Protein AF-A0A9W8BE28-F1 (afdb_monomer_lite)

Radius of gyration: 27.75 Å; chains: 1; bounding box: 58×41×90 Å

pLDDT: mean 81.97, std 16.8, range [32.34, 97.38]

Organism: NCBI:txid2663907

Sequence (298 aa):
MVCARCKEPLDSTYVHAMGRKYHPDHFTCTACPTIFGPDGTYYEHEGEAFCLYHYTYLVAKKCAGCQQPIMKLFLQMSHRGVEEHWHPECYMIYKFWNVRICPSMYAGGRGRVNKQLLKPQNAVSEQQIYQIWTVLSSFEESTATCISDMLLQVSGGHYLEGLRQAERFIMHVDVLFASIDDLEDELSHFDDSTGLQHTREPKLLCKKIVSFFSVLSHTQSNESNGLTQELLSLVTSLAHYLKVLTRVALKGALKAQTEYKCPASIKALLSKLTETSDRQKWALFRLSYQETDITSDL

Secondary structure (DSSP, 8-state):
-B-TTT-SBP-S--EEETTEEE-GGG-B-SSS--B--TT---EEETTEEE-HHHIIIIISPBPTTT--B--S--EEEEETTEEEEE-HHHHHHHHHH---SS-SSSSS--S---S-----TTPPPHHHHHHHHHHHHHHHHHHHHHHHHHHHHHHTT-HHHHHHHHHHHHHHHHHHHHHHHHHHHHHHTS--TT----SSHHHHHHHHHHHHHHHHHHGGGS--TTHHHHHHHHHHHHHHHHHHHHHHHHHHHHHHHHTS--TTHHHHHHHHHHHTT-TTTHHHHHHHTTS-------

Structure (mmCIF, N/CA/C/O backbone):
data_AF-A0A9W8BE28-F1
#
_entry.id   AF-A0A9W8BE28-F1
#
loop_
_atom_site.group_PDB
_atom_site.id
_atom_site.type_symbol
_atom_site.label_atom_id
_atom_site.label_alt_id
_atom_site.label_comp_id
_atom_site.label_asym_id
_atom_site.label_entity_id
_atom_site.label_seq_id
_atom_site.pdbx_PDB_ins_code
_atom_site.Cartn_x
_atom_site.Cartn_y
_atom_site.Cartn_z
_atom_site.occupancy
_atom_site.B_iso_or_equiv
_atom_site.auth_seq_id
_atom_site.auth_comp_id
_atom_site.auth_asym_id
_atom_site.auth_atom_id
_atom_site.pdbx_PDB_model_num
ATOM 1 N N . MET A 1 1 ? -25.329 13.596 49.779 1.00 79.12 1 MET A N 1
ATOM 2 C CA . MET A 1 1 ? -24.538 13.325 48.555 1.00 79.12 1 MET A CA 1
ATOM 3 C C . MET A 1 1 ? -25.135 12.076 47.914 1.00 79.12 1 MET A C 1
ATOM 5 O O . MET A 1 1 ? -25.333 11.130 48.660 1.00 79.12 1 MET A O 1
ATOM 9 N N . VAL A 1 2 ? -25.509 12.078 46.626 1.00 91.81 2 VAL A N 1
ATOM 10 C CA . VAL A 1 2 ? -26.264 10.963 45.999 1.00 91.81 2 VAL A CA 1
ATOM 11 C C . VAL A 1 2 ? -25.570 10.405 44.756 1.00 91.81 2 VAL A C 1
ATOM 13 O O . VAL A 1 2 ? -24.872 11.138 44.052 1.00 91.81 2 VAL A O 1
ATOM 16 N N . CYS A 1 3 ? -25.781 9.119 44.483 1.00 90.50 3 CYS A N 1
ATOM 17 C CA . CYS A 1 3 ? -25.263 8.412 43.320 1.00 90.50 3 CYS A CA 1
ATOM 18 C C . CYS A 1 3 ? -25.969 8.873 42.038 1.00 90.50 3 CYS A C 1
ATOM 20 O O . CYS A 1 3 ? -27.195 8.835 41.933 1.00 90.50 3 CYS A O 1
ATOM 22 N N . ALA A 1 4 ? -25.217 9.250 41.006 1.00 88.50 4 ALA A N 1
ATOM 23 C CA . ALA A 1 4 ? -25.790 9.718 39.749 1.00 88.50 4 ALA A CA 1
ATOM 24 C C . ALA A 1 4 ? -26.528 8.619 38.958 1.00 88.50 4 ALA A C 1
ATOM 26 O O . ALA A 1 4 ? -27.424 8.971 38.184 1.00 88.50 4 ALA A O 1
ATOM 27 N N . ARG A 1 5 ? -26.209 7.332 39.188 1.00 88.25 5 ARG A N 1
ATOM 28 C CA . ARG A 1 5 ? -26.845 6.171 38.535 1.00 88.25 5 ARG A CA 1
ATOM 29 C C . ARG A 1 5 ? -28.122 5.702 39.240 1.00 88.25 5 ARG A C 1
ATOM 31 O O . ARG A 1 5 ? -29.171 5.720 38.612 1.00 88.25 5 ARG A O 1
ATOM 38 N N . CYS A 1 6 ? -28.049 5.305 40.516 1.00 92.06 6 CYS A N 1
ATOM 39 C CA . CYS A 1 6 ? -29.207 4.765 41.252 1.00 92.06 6 CYS A CA 1
ATOM 40 C C . CYS A 1 6 ? -30.014 5.817 42.030 1.00 92.06 6 CYS A C 1
ATOM 42 O O . CYS A 1 6 ? -31.092 5.505 42.514 1.00 92.06 6 CYS A O 1
ATOM 44 N N . LYS A 1 7 ? -29.528 7.065 42.129 1.00 92.31 7 LYS A N 1
ATOM 45 C CA . LYS A 1 7 ? -30.147 8.177 42.885 1.00 92.31 7 LYS A CA 1
ATOM 46 C C . LYS A 1 7 ? -30.222 7.988 44.407 1.00 92.31 7 LYS A C 1
ATOM 48 O O . LYS A 1 7 ? -30.794 8.835 45.085 1.00 92.31 7 LYS A O 1
ATOM 53 N N . GLU A 1 8 ? -29.582 6.959 44.947 1.00 92.25 8 GLU A N 1
ATOM 54 C CA . GLU A 1 8 ? -29.512 6.694 46.389 1.00 92.25 8 GLU A CA 1
ATOM 55 C C . GLU A 1 8 ? -28.349 7.444 47.071 1.00 92.25 8 GLU A C 1
ATOM 57 O O . GLU A 1 8 ? -27.438 7.921 46.380 1.00 92.25 8 GLU A O 1
ATOM 62 N N . PRO A 1 9 ? -28.364 7.596 48.412 1.00 92.06 9 PRO A N 1
ATOM 63 C CA . PRO A 1 9 ? -27.255 8.176 49.170 1.00 92.06 9 PRO A CA 1
ATOM 64 C C . PRO A 1 9 ? -25.959 7.382 48.970 1.00 92.06 9 PRO A C 1
ATOM 66 O O . PRO A 1 9 ? -25.998 6.164 48.879 1.00 92.06 9 PRO A O 1
ATOM 69 N N . LEU A 1 10 ? -24.823 8.079 48.908 1.00 88.56 10 LEU A N 1
ATOM 70 C CA . LEU A 1 10 ? -23.503 7.443 48.848 1.00 88.56 10 LEU A CA 1
ATOM 71 C C . LEU A 1 10 ? -22.966 7.184 50.261 1.00 88.56 10 LEU A C 1
ATOM 73 O O . LEU A 1 10 ? -23.057 8.071 51.115 1.00 88.56 10 LEU A O 1
ATOM 77 N N . ASP A 1 11 ? -22.342 6.022 50.451 1.00 82.50 11 ASP A N 1
ATOM 78 C CA . ASP A 1 11 ? -21.574 5.676 51.651 1.00 82.50 11 ASP A CA 1
ATOM 79 C C . ASP A 1 11 ? -20.203 6.390 51.687 1.00 82.50 11 ASP A C 1
ATOM 81 O O . ASP A 1 11 ? -19.897 7.261 50.867 1.00 82.50 11 ASP A O 1
ATOM 85 N N . SER A 1 12 ? -19.344 6.032 52.649 1.00 77.94 12 SER A N 1
ATOM 86 C CA . SER A 1 12 ? -18.013 6.636 52.828 1.00 77.94 12 SER A CA 1
ATOM 87 C C . SER A 1 12 ? -17.058 6.422 51.645 1.00 77.94 12 SER A C 1
ATOM 89 O O . SER A 1 12 ? -16.131 7.211 51.470 1.00 77.94 12 SER A O 1
ATOM 91 N N . THR A 1 13 ? -17.286 5.394 50.819 1.00 83.12 13 THR A N 1
ATOM 92 C CA . THR A 1 13 ? -16.497 5.106 49.612 1.00 83.12 13 THR A CA 1
ATOM 93 C C . THR A 1 13 ? -17.309 5.425 48.356 1.00 83.12 13 THR A C 1
ATOM 95 O O . THR A 1 13 ? -18.403 4.907 48.143 1.00 83.12 13 THR A O 1
ATOM 98 N N . TYR A 1 14 ? -16.794 6.318 47.511 1.00 86.56 14 TYR A N 1
ATOM 99 C CA . TYR A 1 14 ? -17.463 6.736 46.279 1.00 86.56 14 TYR A CA 1
ATOM 100 C C . TYR A 1 14 ? -16.452 7.123 45.202 1.00 86.56 14 TYR A C 1
ATOM 102 O O . TYR A 1 14 ? -15.343 7.564 45.497 1.00 86.56 14 TYR A O 1
ATOM 110 N N . VAL A 1 15 ? -16.865 7.007 43.941 1.00 87.44 15 VAL A N 1
ATOM 111 C CA . VAL A 1 15 ? -16.067 7.420 42.781 1.00 87.44 15 VAL A CA 1
ATOM 112 C C . VAL A 1 15 ? -16.549 8.785 42.308 1.00 87.44 15 VAL A C 1
ATOM 114 O O . VAL A 1 15 ? -17.750 9.000 42.110 1.00 87.44 15 VAL A O 1
ATOM 117 N N . HIS A 1 16 ? -15.618 9.720 42.127 1.00 88.12 16 HIS A N 1
ATOM 118 C CA . HIS A 1 16 ? -15.892 11.007 41.498 1.00 88.12 16 HIS A CA 1
ATOM 119 C C . HIS A 1 16 ? -15.393 10.984 40.055 1.00 88.12 16 HIS A C 1
ATOM 121 O O . HIS A 1 16 ? -14.198 10.846 39.813 1.00 88.12 16 HIS A O 1
ATOM 127 N N . ALA A 1 17 ? -16.309 11.113 39.100 1.00 85.88 17 ALA A N 1
ATOM 128 C CA . ALA A 1 17 ? -15.995 11.075 37.678 1.00 85.88 17 ALA A CA 1
ATOM 129 C C . ALA A 1 17 ? -16.972 11.964 36.905 1.00 85.88 17 ALA A C 1
ATOM 131 O O . ALA A 1 17 ? -18.162 12.003 37.231 1.00 85.88 17 ALA A O 1
ATOM 132 N N . MET A 1 18 ? -16.478 12.672 35.884 1.00 85.50 18 MET A N 1
ATOM 133 C CA . MET A 1 18 ? -17.306 13.457 34.952 1.00 85.50 18 MET A CA 1
ATOM 134 C C . MET A 1 18 ? -18.226 14.472 35.661 1.00 85.50 18 MET A C 1
ATOM 136 O O . MET A 1 18 ? -19.416 14.597 35.364 1.00 85.50 18 MET A O 1
ATOM 140 N N . GLY A 1 19 ? -17.706 15.118 36.711 1.00 85.19 19 GLY A N 1
ATOM 141 C CA . GLY A 1 19 ? -18.451 16.067 37.550 1.00 85.19 19 GLY A CA 1
ATOM 142 C C . GLY A 1 19 ? -19.576 15.449 38.396 1.00 85.19 19 GLY A C 1
ATOM 143 O O . GLY A 1 19 ? -20.339 16.172 39.035 1.00 85.19 19 GLY A O 1
ATOM 144 N N . ARG A 1 20 ? -19.699 14.118 38.429 1.00 89.00 20 ARG A N 1
ATOM 145 C CA . ARG A 1 20 ? -20.746 13.366 39.134 1.00 89.00 20 ARG A CA 1
ATOM 146 C C . ARG A 1 20 ? -20.131 12.399 40.147 1.00 89.00 20 ARG A C 1
ATOM 148 O O . ARG A 1 20 ? -18.915 12.229 40.224 1.00 89.00 20 ARG A O 1
ATOM 155 N N . LYS A 1 21 ? -20.973 11.808 40.994 1.00 89.44 21 LYS A N 1
ATOM 156 C CA . LYS A 1 21 ? -20.551 10.868 42.040 1.00 89.44 21 LYS A CA 1
ATOM 157 C C . LYS A 1 21 ? -21.305 9.558 41.900 1.00 89.44 21 LYS A C 1
ATOM 159 O O . LYS A 1 21 ? -22.510 9.573 41.653 1.00 89.44 21 LYS A O 1
ATOM 164 N N . TYR A 1 22 ? -20.604 8.445 42.046 1.00 90.25 22 TYR A N 1
ATOM 165 C CA . TYR A 1 22 ? -21.130 7.105 41.807 1.00 90.25 22 TYR A CA 1
ATOM 166 C C . TYR A 1 22 ? -20.723 6.162 42.939 1.00 90.25 22 TYR A C 1
ATOM 168 O O . TYR A 1 22 ? -19.694 6.375 43.583 1.00 90.25 22 TYR A O 1
ATOM 176 N N . HIS A 1 23 ? -21.512 5.105 43.154 1.00 90.19 23 HIS A N 1
ATOM 177 C CA . HIS A 1 23 ? -21.004 3.952 43.895 1.00 90.19 23 HIS A CA 1
ATOM 178 C C . HIS A 1 23 ? -19.874 3.315 43.076 1.00 90.19 23 HIS A C 1
ATOM 180 O O . HIS A 1 23 ? -19.953 3.373 41.840 1.00 90.19 23 HIS A O 1
ATOM 186 N N . PRO A 1 24 ? -18.872 2.694 43.719 1.00 87.81 24 PRO A N 1
ATOM 187 C CA . PRO A 1 24 ? -17.804 1.980 43.020 1.00 87.81 24 PRO A CA 1
ATOM 188 C C . PRO A 1 24 ? -18.336 1.019 41.946 1.00 87.81 24 PRO A C 1
ATOM 190 O O . PRO A 1 24 ? -17.904 1.088 40.801 1.00 87.81 24 PRO A O 1
ATOM 193 N N . ASP A 1 25 ? -19.383 0.249 42.256 1.00 88.38 25 ASP A N 1
ATOM 194 C CA . ASP A 1 25 ? -19.980 -0.730 41.330 1.00 88.38 25 ASP A CA 1
ATOM 195 C C . ASP A 1 25 ? -20.872 -0.104 40.246 1.00 88.38 25 ASP A C 1
ATOM 197 O O . ASP A 1 25 ? -21.263 -0.744 39.269 1.00 88.38 25 ASP A O 1
ATOM 201 N N . HIS A 1 26 ? -21.233 1.168 40.411 1.00 88.81 26 HIS A N 1
ATOM 202 C CA . HIS A 1 26 ? -22.145 1.869 39.513 1.00 88.81 26 HIS A CA 1
ATOM 203 C C . HIS A 1 26 ? -21.425 2.664 38.430 1.00 88.81 26 HIS A C 1
ATOM 205 O O . HIS A 1 26 ? -22.075 3.042 37.449 1.00 88.81 26 HIS A O 1
ATOM 211 N N . PHE A 1 27 ? -20.121 2.896 38.564 1.00 90.81 27 PHE A N 1
ATOM 212 C CA . PHE A 1 27 ? -19.327 3.548 37.534 1.00 90.81 27 PHE A CA 1
ATOM 213 C C . PHE A 1 27 ? -18.804 2.509 36.531 1.00 90.81 27 PHE A C 1
ATOM 215 O O . PHE A 1 27 ? -17.720 1.952 36.675 1.00 90.81 27 PHE A O 1
ATOM 222 N N . THR A 1 28 ? -19.622 2.214 35.517 1.00 91.38 28 THR A N 1
ATOM 223 C CA . THR A 1 28 ? -19.333 1.209 34.482 1.00 91.38 28 THR A CA 1
ATOM 224 C C . THR A 1 28 ? -19.298 1.828 33.094 1.00 91.38 28 THR A C 1
ATOM 226 O O . THR A 1 28 ? -19.853 2.902 32.868 1.00 91.38 28 THR A O 1
ATOM 229 N N . CYS A 1 29 ? -18.728 1.109 32.130 1.00 90.31 29 CYS A N 1
ATOM 230 C CA . CYS A 1 29 ? -18.848 1.474 30.723 1.00 90.31 29 CYS A CA 1
ATOM 231 C C . CYS A 1 29 ? -20.323 1.521 30.277 1.00 90.31 29 CYS A C 1
ATOM 233 O O . CYS A 1 29 ? -21.120 0.652 30.627 1.00 90.31 29 CYS A O 1
ATOM 235 N N . THR A 1 30 ? -20.692 2.486 29.433 1.00 90.31 30 THR A N 1
ATOM 236 C CA . THR A 1 30 ? -22.056 2.579 28.872 1.00 90.31 30 THR A CA 1
ATOM 237 C C . THR A 1 30 ? -22.406 1.433 27.907 1.00 90.31 30 THR A C 1
ATOM 239 O O . THR A 1 30 ? -23.576 1.133 27.630 1.00 90.31 30 THR A O 1
ATOM 242 N N . ALA A 1 31 ? -21.390 0.774 27.351 1.00 85.44 31 ALA A N 1
ATOM 243 C CA . ALA A 1 31 ? -21.550 -0.286 26.362 1.00 85.44 31 ALA A CA 1
ATOM 244 C C . ALA A 1 31 ? -21.317 -1.702 26.918 1.00 85.44 31 ALA A C 1
ATOM 246 O O . ALA A 1 31 ? -21.747 -2.660 26.281 1.00 85.44 31 ALA A O 1
ATOM 247 N N . CYS A 1 32 ? -20.704 -1.860 28.097 1.00 86.94 32 CYS A N 1
ATOM 248 C CA . CYS A 1 32 ? -20.459 -3.169 28.711 1.00 86.94 32 CYS A CA 1
ATOM 249 C C . CYS A 1 32 ? -20.467 -3.113 30.244 1.00 86.94 32 CYS A C 1
ATOM 251 O O . CYS A 1 32 ? -20.254 -2.048 30.814 1.00 86.94 32 CYS A O 1
ATOM 253 N N . PRO A 1 33 ? -20.645 -4.252 30.938 1.00 86.25 33 PRO A N 1
ATOM 254 C CA . PRO A 1 33 ? -20.723 -4.282 32.400 1.00 86.25 33 PRO A CA 1
ATOM 255 C C . PRO A 1 33 ? -19.373 -4.062 33.110 1.00 86.25 33 PRO A C 1
ATOM 257 O O . PRO A 1 33 ? -19.272 -4.291 34.308 1.00 86.25 33 PRO A O 1
ATOM 260 N N . THR A 1 34 ? -18.320 -3.643 32.400 1.00 87.38 34 THR A N 1
ATOM 261 C CA . THR A 1 34 ? -17.000 -3.385 32.991 1.00 87.38 34 THR A CA 1
ATOM 262 C C . THR A 1 34 ? -17.086 -2.223 33.973 1.00 87.38 34 THR A C 1
ATOM 264 O O . THR A 1 34 ? -17.413 -1.107 33.568 1.00 87.38 34 THR A O 1
ATOM 267 N N . ILE A 1 35 ? -16.773 -2.495 35.238 1.00 88.25 35 ILE A N 1
ATOM 268 C CA . ILE A 1 35 ? -16.676 -1.509 36.316 1.00 88.25 35 ILE A CA 1
ATOM 269 C C . ILE A 1 35 ? -15.299 -0.845 36.249 1.00 88.25 35 ILE A C 1
ATOM 271 O O . ILE A 1 35 ? -14.279 -1.528 36.136 1.00 88.25 35 ILE A O 1
ATOM 275 N N . PHE A 1 36 ? -15.266 0.483 36.311 1.00 87.44 36 PHE A N 1
ATOM 276 C CA . PHE A 1 36 ? -14.031 1.234 36.482 1.00 87.44 36 PHE A CA 1
ATOM 277 C C . PHE A 1 36 ? -13.773 1.336 37.984 1.00 87.44 36 PHE A C 1
ATOM 279 O O . PHE A 1 36 ? -14.497 2.026 38.699 1.00 87.44 36 PHE A O 1
ATOM 286 N N . GLY A 1 37 ? -12.779 0.594 38.476 1.00 75.44 37 GLY A N 1
ATOM 287 C CA . GLY A 1 37 ? -12.357 0.701 39.873 1.00 75.44 37 GLY A CA 1
ATOM 288 C C . GLY A 1 37 ? -11.909 2.129 40.236 1.00 75.44 37 GLY A C 1
ATOM 289 O O . GLY A 1 37 ? -11.779 2.974 39.349 1.00 75.44 37 GLY A O 1
ATOM 290 N N . PRO A 1 38 ? -11.627 2.411 41.519 1.00 68.88 38 PRO A N 1
ATOM 291 C CA . PRO A 1 38 ? -11.200 3.740 41.972 1.00 68.88 38 PRO A CA 1
ATOM 292 C C . PRO A 1 38 ? -9.948 4.272 41.245 1.00 68.88 38 PRO A C 1
ATOM 294 O O . PRO A 1 38 ? -9.876 5.470 40.988 1.00 68.88 38 PRO A O 1
ATOM 297 N N . ASP A 1 39 ? -9.037 3.383 40.830 1.00 70.56 39 ASP A N 1
ATOM 298 C CA . ASP A 1 39 ? -7.838 3.698 40.028 1.00 70.56 39 ASP A CA 1
ATOM 299 C C . ASP A 1 39 ? -7.986 3.317 38.537 1.00 70.56 39 ASP A C 1
ATOM 301 O O . ASP A 1 39 ? -7.018 3.270 37.775 1.00 70.56 39 ASP A O 1
ATOM 305 N N . GLY A 1 40 ? -9.201 2.968 38.106 1.00 71.38 40 GLY A N 1
ATOM 306 C CA . GLY A 1 40 ? -9.485 2.510 36.751 1.00 71.38 40 GLY A CA 1
ATOM 307 C C . GLY A 1 40 ? -9.429 3.646 35.730 1.00 71.38 40 GLY A C 1
ATOM 308 O O . GLY A 1 40 ? -9.995 4.719 35.934 1.00 71.38 40 GLY A O 1
AT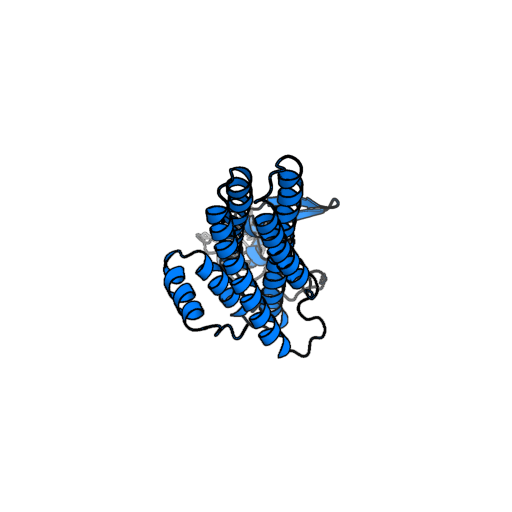OM 309 N N . THR A 1 41 ? -8.799 3.398 34.582 1.00 84.31 41 THR A N 1
ATOM 310 C CA . THR A 1 41 ? -8.827 4.337 33.454 1.00 84.31 41 THR A CA 1
ATOM 311 C C . THR A 1 41 ? -10.153 4.234 32.697 1.00 84.31 41 THR A C 1
ATOM 313 O O . THR A 1 41 ? -10.640 3.142 32.393 1.00 84.31 41 THR A O 1
ATOM 316 N N . TYR A 1 42 ? -10.742 5.385 32.377 1.00 89.75 42 TYR A N 1
ATOM 317 C CA . TYR A 1 42 ? -11.946 5.503 31.557 1.00 89.75 42 TYR A CA 1
ATOM 318 C C . TYR A 1 42 ? -11.769 6.611 30.519 1.00 89.75 42 TYR A C 1
ATOM 320 O O . TYR A 1 42 ? -10.923 7.491 30.669 1.00 89.75 42 TYR A O 1
ATOM 328 N N . TYR A 1 43 ? -12.581 6.559 29.466 1.00 88.44 43 TYR A N 1
ATOM 329 C CA . TYR A 1 43 ? -12.599 7.560 28.406 1.00 88.44 43 TYR A CA 1
ATOM 330 C C . TYR A 1 43 ? -13.971 8.226 28.363 1.00 88.44 43 TYR A C 1
ATOM 332 O O . TYR A 1 43 ? -14.990 7.541 28.265 1.00 88.44 43 TYR A O 1
ATOM 340 N N . GLU A 1 44 ? -13.996 9.553 28.452 1.00 89.50 44 GLU A N 1
ATOM 341 C CA . GLU A 1 44 ? -15.220 10.355 28.432 1.00 89.50 44 GLU A CA 1
ATOM 342 C C . GLU A 1 44 ? -15.562 10.815 27.008 1.00 89.50 44 GLU A C 1
ATOM 344 O O . GLU A 1 44 ? -14.699 11.299 26.275 1.00 89.50 44 GLU A O 1
ATOM 349 N N . HIS A 1 45 ? -16.833 10.693 26.621 1.00 88.00 45 HIS A N 1
ATOM 350 C CA . HIS A 1 45 ? -17.368 11.266 25.386 1.00 88.00 45 HIS A CA 1
ATOM 351 C C . HIS A 1 45 ? -18.831 11.661 25.564 1.00 88.00 45 HIS A C 1
ATOM 353 O O . HIS A 1 45 ? -19.623 10.847 26.026 1.00 88.00 45 HIS A O 1
ATOM 359 N N . GLU A 1 46 ? -19.182 12.904 25.217 1.00 87.94 46 GLU A N 1
ATOM 360 C CA . GLU A 1 46 ? -20.554 13.442 25.321 1.00 87.94 46 GLU A CA 1
ATOM 361 C C . GLU A 1 46 ? -21.218 13.228 26.700 1.00 87.94 46 GLU A C 1
ATOM 363 O O . GLU A 1 46 ? -22.434 13.092 26.818 1.00 87.94 46 GLU A O 1
ATOM 368 N N . GLY A 1 47 ? -20.426 13.212 27.777 1.00 86.38 47 GLY A N 1
ATOM 369 C CA . GLY A 1 47 ? -20.937 12.973 29.128 1.00 86.38 47 GLY A CA 1
ATOM 370 C C . GLY A 1 47 ? -21.259 11.505 29.438 1.00 86.38 47 GLY A C 1
ATOM 371 O O . GLY A 1 47 ? -21.909 11.233 30.452 1.00 86.38 47 GLY A O 1
ATOM 372 N N . GLU A 1 48 ? -20.752 10.560 28.639 1.00 88.38 48 GLU A N 1
ATOM 373 C CA . GLU A 1 48 ? -20.748 9.117 28.911 1.00 88.38 48 GLU A CA 1
ATOM 374 C C . GLU A 1 48 ? -19.331 8.539 29.112 1.00 88.38 48 GLU A C 1
ATOM 376 O O . GLU A 1 48 ? -18.350 9.051 28.570 1.00 88.38 48 GLU A O 1
ATOM 381 N N . ALA A 1 49 ? -19.225 7.461 29.903 1.00 90.31 49 ALA A N 1
ATOM 382 C CA . ALA A 1 49 ? -17.964 6.781 30.205 1.00 90.31 49 ALA A CA 1
ATOM 383 C C . ALA A 1 49 ? -17.818 5.477 29.411 1.00 90.31 49 ALA A C 1
ATOM 385 O O . ALA A 1 49 ? -18.674 4.587 29.454 1.00 90.31 49 ALA A O 1
ATOM 386 N N . PHE A 1 50 ? -16.681 5.313 28.743 1.00 89.94 50 PHE A N 1
ATOM 387 C CA . PHE A 1 50 ? -16.364 4.132 27.949 1.00 89.94 50 PHE A CA 1
ATOM 388 C C . PHE A 1 50 ? -15.064 3.474 28.405 1.00 89.94 50 PHE A C 1
ATOM 390 O O . PHE A 1 50 ? -14.103 4.139 28.790 1.00 89.94 50 PHE A O 1
ATOM 397 N N . CYS A 1 51 ? -15.017 2.140 28.338 1.00 89.44 51 CYS A N 1
ATOM 398 C CA . CYS A 1 51 ? -13.752 1.425 28.459 1.00 89.44 51 CYS A CA 1
ATOM 399 C C . CYS A 1 51 ? -12.926 1.639 27.185 1.00 89.44 51 CYS A C 1
ATOM 401 O O . CYS A 1 51 ? -13.491 1.964 26.137 1.00 89.44 51 CYS A O 1
ATOM 403 N N . LEU A 1 52 ? -11.611 1.401 27.251 1.00 86.00 52 LEU A N 1
ATOM 404 C CA . LEU A 1 52 ? -10.707 1.574 26.106 1.00 86.00 52 LEU A CA 1
ATOM 405 C C . LEU A 1 52 ? -11.265 0.932 24.829 1.00 86.00 52 LEU A C 1
ATOM 407 O O . LEU A 1 52 ? -11.303 1.566 23.779 1.00 86.00 52 LEU A O 1
ATOM 411 N N . TYR A 1 53 ? -11.752 -0.305 24.931 1.00 84.38 53 TYR A N 1
ATOM 412 C CA . TYR A 1 53 ? -12.314 -1.038 23.801 1.00 84.38 53 TYR A CA 1
ATOM 413 C C . TYR A 1 53 ? -13.524 -0.322 23.180 1.00 84.38 53 TYR A C 1
ATOM 415 O O . TYR A 1 53 ? -13.515 -0.015 21.990 1.00 84.38 53 TYR A O 1
ATOM 423 N N . HIS A 1 54 ? -14.553 -0.001 23.967 1.00 85.31 54 HIS A N 1
ATOM 424 C CA . HIS A 1 54 ? -15.762 0.627 23.429 1.00 85.31 54 HIS A CA 1
ATOM 425 C C . HIS A 1 54 ? -15.533 2.061 22.967 1.00 85.31 54 HIS A C 1
ATOM 427 O O . HIS A 1 54 ? -16.091 2.449 21.945 1.00 85.31 54 HIS A O 1
ATOM 433 N N . TYR A 1 55 ? -14.671 2.815 23.648 1.00 87.25 55 TYR A N 1
ATOM 434 C CA . TYR A 1 55 ? -14.269 4.134 23.176 1.00 87.25 55 TYR A CA 1
ATOM 435 C C . TYR A 1 55 ? -13.602 4.034 21.799 1.00 87.25 55 TYR A C 1
ATOM 437 O O . TYR A 1 55 ? -13.993 4.722 20.861 1.00 87.25 55 TYR A O 1
ATOM 445 N N . THR A 1 56 ? -12.663 3.098 21.644 1.00 83.31 56 THR A N 1
ATOM 446 C CA . THR A 1 56 ? -11.943 2.873 20.383 1.00 83.31 56 THR A CA 1
ATOM 447 C C . THR A 1 56 ? -12.903 2.559 19.233 1.00 83.31 56 THR A C 1
ATOM 449 O O . THR A 1 56 ? -12.824 3.177 18.182 1.00 83.31 56 THR A O 1
ATOM 452 N N . TYR A 1 57 ? -13.847 1.632 19.396 1.00 81.19 57 TYR A N 1
ATOM 453 C CA . TYR A 1 57 ? -14.648 1.168 18.253 1.00 81.19 57 TYR A CA 1
ATOM 454 C C . TYR A 1 57 ? -15.983 1.899 18.035 1.00 81.19 57 TYR A C 1
ATOM 456 O O . TYR A 1 57 ? -16.493 1.878 16.909 1.00 81.19 57 TYR A O 1
ATOM 464 N N . LEU A 1 58 ? -16.562 2.515 19.074 1.00 79.81 58 LEU A N 1
ATOM 465 C CA . LEU A 1 58 ? -17.853 3.216 18.982 1.00 79.81 58 LEU A CA 1
ATOM 466 C C . LEU A 1 58 ? -17.706 4.728 18.838 1.00 79.81 58 LEU A C 1
ATOM 468 O O . LEU A 1 58 ? -18.542 5.344 18.183 1.00 79.81 58 LEU A O 1
ATOM 472 N N . VAL A 1 59 ? -16.672 5.308 19.448 1.00 82.62 59 VAL A N 1
ATOM 473 C CA . VAL A 1 59 ? -16.539 6.761 19.593 1.00 82.62 59 VAL A CA 1
ATOM 474 C C . VAL A 1 59 ? -15.407 7.318 18.738 1.00 82.62 59 VAL A C 1
ATOM 476 O O . VAL A 1 59 ? -15.570 8.354 18.094 1.00 82.62 59 VAL A O 1
ATOM 479 N N . ALA A 1 60 ? -14.247 6.658 18.728 1.00 83.94 60 ALA A N 1
ATOM 480 C CA . ALA A 1 60 ? -13.073 7.208 18.069 1.00 83.94 60 ALA A CA 1
ATOM 481 C C . ALA A 1 60 ? -13.298 7.393 16.560 1.00 83.94 60 ALA A C 1
ATOM 483 O O . ALA A 1 60 ? -13.967 6.604 15.882 1.00 83.94 60 ALA A O 1
ATOM 484 N N . LYS A 1 61 ? -12.694 8.459 16.026 1.00 87.19 61 LYS A N 1
ATOM 485 C CA . LYS A 1 61 ? -12.735 8.773 14.597 1.00 87.19 61 LYS A CA 1
ATOM 486 C C . LYS A 1 61 ? -12.155 7.605 13.800 1.00 87.19 61 LYS A C 1
ATOM 488 O O . LYS A 1 61 ? -11.137 7.032 14.182 1.00 87.19 61 LYS A O 1
ATOM 493 N N . LYS A 1 62 ? -12.785 7.265 12.675 1.00 87.38 62 LYS A N 1
ATOM 494 C CA . LYS A 1 62 ? -12.345 6.167 11.804 1.00 87.38 62 LYS A CA 1
ATOM 495 C C . LYS A 1 62 ? -11.535 6.697 10.633 1.00 87.38 62 LYS A C 1
ATOM 497 O O . LYS A 1 62 ? -11.868 7.729 10.054 1.00 87.38 62 LYS A O 1
ATOM 502 N N . CYS A 1 63 ? -10.488 5.965 10.271 1.00 90.00 63 CYS A N 1
ATOM 503 C CA . CYS A 1 63 ? -9.679 6.288 9.109 1.00 90.00 63 CYS A CA 1
ATOM 504 C C . CYS A 1 63 ? -10.457 6.043 7.810 1.00 90.00 63 CYS A C 1
ATOM 506 O O . CYS A 1 63 ? -10.935 4.938 7.573 1.00 90.00 63 CYS A O 1
ATOM 508 N N . ALA A 1 64 ? -10.507 7.030 6.916 1.00 89.69 64 ALA A N 1
ATOM 509 C CA . ALA A 1 64 ? -11.170 6.896 5.618 1.00 89.69 64 ALA A CA 1
ATOM 510 C C . ALA A 1 64 ? -10.511 5.848 4.690 1.00 89.69 64 ALA A C 1
ATOM 512 O O . ALA A 1 64 ? -11.174 5.302 3.807 1.00 89.69 64 ALA A O 1
ATOM 513 N N . GLY A 1 65 ? -9.233 5.516 4.911 1.00 89.31 65 GLY A N 1
ATOM 514 C CA . GLY A 1 65 ? -8.488 4.517 4.138 1.00 89.31 65 GLY A CA 1
ATOM 515 C C . GLY A 1 65 ? -8.714 3.065 4.569 1.00 89.31 65 GLY A C 1
ATOM 516 O O . GLY A 1 65 ? -8.963 2.214 3.717 1.00 89.31 65 GLY A O 1
ATOM 517 N N . CYS A 1 66 ? -8.619 2.768 5.870 1.00 89.12 66 CYS A N 1
ATOM 518 C CA . CYS A 1 66 ? -8.705 1.396 6.402 1.00 89.12 66 CYS A CA 1
ATOM 519 C C . CYS A 1 66 ? -9.944 1.124 7.271 1.00 89.12 66 CYS A C 1
ATOM 521 O O . CYS A 1 66 ? -10.157 -0.012 7.689 1.00 89.12 66 CYS A O 1
ATOM 523 N N . GLN A 1 67 ? -10.760 2.144 7.558 1.00 86.50 67 GLN A N 1
ATOM 524 C CA . GLN A 1 67 ? -11.949 2.083 8.423 1.00 86.50 67 GLN A CA 1
ATOM 525 C C . GLN A 1 67 ? -11.677 1.675 9.883 1.00 86.50 67 GLN A C 1
ATOM 527 O O . GLN A 1 67 ? -12.618 1.512 10.662 1.00 86.50 67 GLN A O 1
ATOM 532 N N . GLN A 1 68 ? -10.406 1.5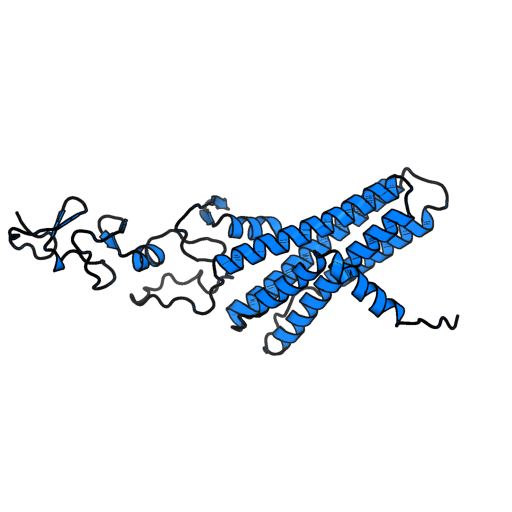59 10.281 1.00 85.69 68 GLN A N 1
ATOM 533 C CA . GLN A 1 68 ? -10.023 1.315 11.669 1.00 85.69 68 GLN A CA 1
ATOM 534 C C . GLN A 1 68 ? -10.054 2.614 12.492 1.00 85.69 68 GLN A C 1
ATOM 536 O O . GLN A 1 68 ? -9.804 3.694 11.939 1.00 85.69 68 GLN A O 1
ATOM 541 N N . PRO A 1 69 ? -10.356 2.522 13.797 1.00 85.44 69 PRO A N 1
ATOM 542 C CA . PRO A 1 69 ? -10.249 3.638 14.730 1.00 85.44 69 PRO A CA 1
ATOM 543 C C . PRO A 1 69 ? -8.859 4.270 14.762 1.00 85.44 69 PRO A C 1
ATOM 545 O O . PRO A 1 69 ? -7.862 3.550 14.755 1.00 85.44 69 PRO A O 1
ATOM 548 N N . ILE A 1 70 ? -8.798 5.598 14.868 1.00 85.88 70 ILE A N 1
ATOM 549 C CA . ILE A 1 70 ? -7.548 6.342 15.026 1.00 85.88 70 ILE A CA 1
ATOM 550 C C . ILE A 1 70 ? -7.382 6.749 16.490 1.00 85.88 70 ILE A C 1
ATOM 552 O O . ILE A 1 70 ? -8.158 7.550 17.009 1.00 85.88 70 ILE A O 1
ATOM 556 N N . MET A 1 71 ? -6.357 6.204 17.149 1.00 79.56 71 MET A N 1
ATOM 557 C CA . MET A 1 71 ? -6.103 6.422 18.584 1.00 79.56 71 MET A CA 1
ATOM 558 C C . MET A 1 71 ? -4.914 7.345 18.874 1.00 79.56 71 MET A C 1
ATOM 560 O O . MET A 1 71 ? -4.718 7.755 20.015 1.00 79.56 71 MET A O 1
ATOM 564 N N . LYS A 1 72 ? -4.095 7.635 17.860 1.00 76.00 72 LYS A N 1
ATOM 565 C CA . LYS A 1 72 ? -2.864 8.427 17.975 1.00 76.00 72 LYS A CA 1
ATOM 566 C C . LYS A 1 72 ? -2.953 9.657 17.062 1.00 76.00 72 LYS A C 1
ATOM 568 O O . LYS A 1 72 ? -3.946 10.379 17.071 1.00 76.00 72 LYS A O 1
ATOM 573 N N . LEU A 1 73 ? -1.912 9.880 16.265 1.00 77.94 73 LEU A N 1
ATOM 574 C CA . LEU A 1 73 ? -1.833 10.925 15.261 1.00 77.94 73 LEU A CA 1
ATOM 575 C C . LEU A 1 73 ? -2.775 10.624 14.087 1.00 77.94 73 LEU A C 1
ATOM 577 O O . LEU A 1 73 ? -2.845 9.490 13.611 1.00 77.94 73 LEU A O 1
ATOM 581 N N . PHE A 1 74 ? -3.454 11.657 13.595 1.00 86.88 74 PHE A N 1
ATOM 582 C CA . PHE A 1 74 ? -4.246 11.598 12.372 1.00 86.88 74 PHE A CA 1
ATOM 583 C C . PHE A 1 74 ? -3.946 12.792 11.471 1.00 86.88 74 PHE A C 1
ATOM 585 O O . PHE A 1 74 ? -3.544 13.858 11.932 1.00 86.88 74 PHE A O 1
ATOM 592 N N . LEU A 1 75 ? -4.193 12.608 10.180 1.00 87.38 75 LEU A N 1
ATOM 593 C CA . LEU A 1 75 ? -4.263 13.675 9.194 1.00 87.38 75 LEU A CA 1
ATOM 594 C C . LEU A 1 75 ? -5.731 14.010 8.937 1.00 87.38 75 LEU A C 1
ATOM 596 O O . LEU A 1 75 ? -6.548 13.107 8.750 1.00 87.38 75 LEU A O 1
ATOM 600 N N . GLN A 1 76 ? -6.060 15.298 8.927 1.00 89.81 76 GLN A N 1
ATOM 601 C CA . GLN A 1 76 ? -7.378 15.798 8.546 1.00 89.81 76 GLN A CA 1
ATOM 602 C C . GLN A 1 76 ? -7.289 16.370 7.136 1.00 89.81 76 GLN A C 1
ATOM 604 O O . GLN A 1 76 ? -6.477 17.252 6.864 1.00 89.81 76 GLN A O 1
ATOM 609 N N . MET A 1 77 ? -8.114 15.844 6.238 1.00 85.88 77 MET A N 1
ATOM 610 C CA . MET A 1 77 ? -8.151 16.235 4.835 1.00 85.88 77 MET A CA 1
ATOM 611 C C . MET A 1 77 ? -9.584 16.601 4.465 1.00 85.88 77 MET A C 1
ATOM 613 O O . MET A 1 77 ? -10.509 15.850 4.760 1.00 85.88 77 MET A O 1
ATOM 617 N N . SER A 1 78 ? -9.775 17.732 3.790 1.00 85.62 78 SER A N 1
ATOM 618 C CA . SER A 1 78 ? -11.071 18.078 3.205 1.00 85.62 78 SER A CA 1
ATOM 619 C C . SER A 1 78 ? -11.085 17.645 1.745 1.00 85.62 78 SER A C 1
ATOM 621 O O . SER A 1 78 ? -10.325 18.166 0.927 1.00 85.62 78 SER A O 1
ATOM 623 N N . HIS A 1 79 ? -11.924 16.668 1.410 1.00 76.75 79 HIS A N 1
ATOM 624 C CA . HIS A 1 79 ? -12.107 16.212 0.036 1.00 76.75 79 HIS A CA 1
ATOM 625 C C . HIS A 1 79 ? -13.579 16.348 -0.351 1.00 76.75 79 HIS A C 1
ATOM 627 O O . HIS A 1 79 ? -14.462 15.778 0.286 1.00 76.75 79 HIS A O 1
ATOM 633 N N . ARG A 1 80 ? -13.847 17.122 -1.414 1.00 76.50 80 ARG A N 1
ATOM 634 C CA . ARG A 1 80 ? -15.210 17.427 -1.900 1.00 76.50 80 ARG A CA 1
ATOM 635 C C . ARG A 1 80 ? -16.132 18.000 -0.809 1.00 76.50 80 ARG A C 1
ATOM 637 O O . ARG A 1 80 ? -17.320 17.704 -0.786 1.00 76.50 80 ARG A O 1
ATOM 644 N N . GLY A 1 81 ? -15.572 18.806 0.095 1.00 80.88 81 GLY A N 1
ATOM 645 C CA . GLY A 1 81 ? -16.310 19.443 1.190 1.00 80.88 81 GLY A CA 1
ATOM 646 C C . GLY A 1 81 ? -16.618 18.530 2.380 1.00 80.88 81 GLY A C 1
ATOM 647 O O . GLY A 1 81 ? -17.273 18.979 3.315 1.00 80.88 81 GLY A O 1
ATOM 648 N N . VAL A 1 82 ? -16.149 17.278 2.373 1.00 85.50 82 VAL A N 1
ATOM 649 C CA . VAL A 1 82 ? -16.266 16.355 3.509 1.00 85.50 82 VAL A CA 1
ATOM 650 C C . VAL A 1 82 ? -14.925 16.269 4.228 1.00 85.50 82 VAL A C 1
ATOM 652 O O . VAL A 1 82 ? -13.889 16.044 3.597 1.00 85.50 82 VAL A O 1
ATOM 655 N N . GLU A 1 83 ? -14.948 16.439 5.550 1.00 87.62 83 GLU A N 1
ATOM 656 C CA . GLU A 1 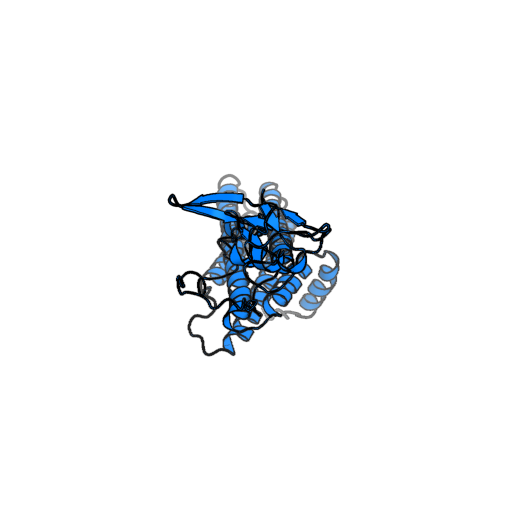83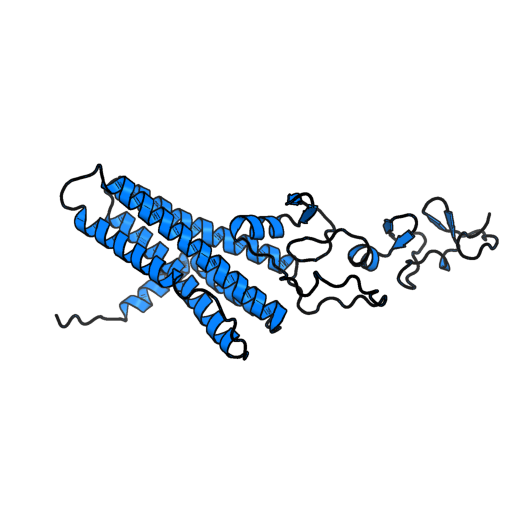 ? -13.775 16.232 6.396 1.00 87.62 83 GLU A CA 1
ATOM 657 C C . GLU A 1 83 ? -13.528 14.738 6.620 1.00 87.62 83 GLU A C 1
ATOM 659 O O . GLU A 1 83 ? -14.294 14.041 7.289 1.00 87.62 83 GLU A O 1
ATOM 664 N N . GLU A 1 84 ? -12.424 14.244 6.073 1.00 91.00 84 GLU A N 1
ATOM 665 C CA . GLU A 1 84 ? -11.949 12.882 6.260 1.00 91.00 84 GLU A CA 1
ATOM 666 C C . GLU A 1 84 ? -10.743 12.864 7.202 1.00 91.00 84 GLU A C 1
ATOM 668 O O . GLU A 1 84 ? -9.859 13.722 7.151 1.00 91.00 84 GLU A O 1
ATOM 673 N N . HIS A 1 85 ? -10.684 11.834 8.042 1.00 91.12 85 HIS A N 1
ATOM 674 C CA . HIS A 1 85 ? -9.576 11.603 8.961 1.00 91.12 85 HIS A CA 1
ATOM 675 C C . HIS A 1 85 ? -8.797 10.377 8.501 1.00 91.12 85 HIS A C 1
ATOM 677 O O . HIS A 1 85 ? -9.386 9.383 8.069 1.00 91.12 85 HIS A O 1
ATOM 683 N N . TRP A 1 86 ? -7.474 10.431 8.583 1.00 91.81 86 TRP A N 1
ATOM 684 C CA . TRP A 1 86 ? -6.605 9.391 8.052 1.00 91.81 86 TRP A CA 1
ATOM 685 C C . TRP A 1 86 ? -5.469 9.053 9.009 1.00 91.81 86 TRP A C 1
ATOM 687 O O . TRP A 1 86 ? -4.899 9.943 9.634 1.00 91.81 86 TRP A O 1
ATOM 697 N N . HIS A 1 87 ? -5.079 7.779 9.065 1.00 89.44 87 HIS A N 1
ATOM 698 C CA . HIS A 1 87 ? -3.735 7.436 9.527 1.00 89.44 87 HIS A CA 1
ATOM 699 C C . HIS A 1 87 ? -2.704 7.990 8.529 1.00 89.44 87 HIS A C 1
ATOM 701 O O . HIS A 1 87 ? -2.977 7.938 7.321 1.00 89.44 87 HIS A O 1
ATOM 707 N N . PRO A 1 88 ? -1.536 8.476 8.987 1.00 90.44 88 PRO A N 1
ATOM 708 C CA . PRO A 1 88 ? -0.481 8.961 8.101 1.00 90.44 88 PRO A CA 1
ATOM 709 C C . PRO A 1 88 ? -0.121 7.959 6.996 1.00 90.44 88 PRO A C 1
ATOM 711 O O . PRO A 1 88 ? -0.160 8.306 5.818 1.00 90.44 88 PRO A O 1
ATOM 714 N N . GLU A 1 89 ? 0.106 6.696 7.351 1.00 91.19 89 GLU A N 1
ATOM 715 C CA . GLU A 1 89 ? 0.486 5.619 6.431 1.00 91.19 89 GLU A CA 1
ATOM 716 C C . GLU A 1 89 ? -0.642 5.309 5.438 1.00 91.19 89 GLU A C 1
ATOM 718 O O . GLU A 1 89 ? -0.407 5.174 4.239 1.00 91.19 89 GLU A O 1
ATOM 723 N N . CYS A 1 90 ? -1.895 5.275 5.908 1.00 92.75 90 CYS A N 1
ATOM 724 C CA . CYS A 1 90 ? -3.057 5.077 5.035 1.00 92.75 90 CYS A CA 1
ATOM 725 C C . CYS A 1 90 ? -3.190 6.201 4.005 1.00 92.75 90 CYS A C 1
ATOM 727 O O . CYS A 1 90 ? -3.509 5.944 2.843 1.00 92.75 90 CYS A O 1
ATOM 729 N N . TYR A 1 91 ? -2.973 7.449 4.430 1.00 92.44 91 TYR A N 1
ATOM 730 C CA . TYR A 1 91 ? -3.037 8.593 3.531 1.00 92.44 91 TYR A CA 1
ATOM 731 C C . TYR A 1 91 ? -1.883 8.585 2.533 1.00 92.44 91 TYR A C 1
ATOM 733 O O . TYR A 1 91 ? -2.109 8.883 1.365 1.00 92.44 91 TYR A O 1
ATOM 741 N N . MET A 1 92 ? -0.670 8.207 2.948 1.00 93.19 92 MET A N 1
ATOM 742 C CA . MET A 1 92 ? 0.455 8.065 2.025 1.00 93.19 92 MET A CA 1
ATOM 743 C C . MET A 1 92 ? 0.169 6.993 0.966 1.00 93.19 92 MET A C 1
ATOM 745 O O . MET A 1 92 ? 0.290 7.271 -0.227 1.00 93.19 92 MET A O 1
ATOM 749 N N . ILE A 1 93 ? -0.327 5.817 1.368 1.00 94.50 93 ILE A N 1
ATOM 750 C CA . ILE A 1 93 ? -0.695 4.757 0.418 1.00 94.50 93 ILE A CA 1
ATOM 751 C C . ILE A 1 93 ? -1.751 5.254 -0.585 1.00 94.50 93 ILE A C 1
ATOM 753 O O . ILE A 1 93 ? -1.627 5.047 -1.796 1.00 94.50 93 ILE A O 1
ATOM 757 N N . TYR A 1 94 ? -2.764 5.977 -0.102 1.00 94.06 94 TYR A N 1
ATOM 758 C CA . TYR A 1 94 ? -3.779 6.587 -0.958 1.00 94.06 94 TYR A CA 1
ATOM 759 C C . TYR A 1 94 ? -3.199 7.670 -1.881 1.00 94.06 94 TYR A C 1
ATOM 761 O O . TYR A 1 94 ? -3.483 7.679 -3.075 1.00 94.06 94 TYR A O 1
ATOM 769 N N . LYS A 1 95 ? -2.350 8.561 -1.373 1.00 92.12 95 LYS A N 1
ATOM 770 C CA . LYS A 1 95 ? -1.757 9.663 -2.139 1.00 92.12 95 LYS A CA 1
ATOM 771 C C . LYS A 1 95 ? -0.878 9.156 -3.281 1.00 92.12 95 LYS A C 1
ATOM 773 O O . LYS A 1 95 ? -0.962 9.671 -4.395 1.00 92.12 95 LYS A O 1
ATOM 778 N N . PHE A 1 96 ? -0.036 8.160 -3.014 1.00 93.06 96 PHE A N 1
ATOM 779 C CA . PHE A 1 96 ? 0.918 7.663 -3.999 1.00 93.06 96 PHE A CA 1
ATOM 780 C C . PHE A 1 96 ? 0.284 6.630 -4.926 1.00 93.06 96 PHE A C 1
ATOM 782 O O . PHE A 1 96 ? 0.357 6.797 -6.142 1.00 93.06 96 PHE A O 1
ATOM 789 N N . TRP A 1 97 ? -0.420 5.626 -4.405 1.00 95.06 97 TRP A N 1
ATOM 790 C CA . TRP A 1 97 ? -0.959 4.543 -5.234 1.00 95.06 97 TRP A CA 1
ATOM 791 C C . TRP A 1 97 ? -2.460 4.635 -5.487 1.00 95.06 97 TRP A C 1
ATOM 793 O O . TRP A 1 97 ? -2.967 3.826 -6.251 1.00 95.06 97 TRP A O 1
ATOM 803 N N . ASN A 1 98 ? -3.185 5.627 -4.964 1.00 93.50 98 ASN A N 1
ATOM 804 C CA . ASN A 1 98 ? -4.645 5.737 -5.110 1.00 93.50 98 ASN A CA 1
ATOM 805 C C . ASN A 1 98 ? -5.372 4.440 -4.705 1.00 93.50 98 ASN A C 1
ATOM 807 O O . ASN A 1 98 ? -6.271 3.954 -5.397 1.00 93.50 98 ASN A O 1
ATOM 811 N N . VAL A 1 99 ? -4.923 3.848 -3.595 1.00 93.00 99 VAL A N 1
ATOM 812 C CA . VAL A 1 99 ? -5.491 2.632 -3.009 1.00 93.00 99 VAL A CA 1
ATOM 813 C C . VAL A 1 99 ? -6.038 2.951 -1.624 1.00 93.00 99 VAL A C 1
ATOM 815 O O . VAL A 1 99 ? -5.358 3.559 -0.800 1.00 93.00 99 VAL A O 1
ATOM 818 N N . ARG A 1 100 ? -7.278 2.529 -1.365 1.00 91.88 100 ARG A N 1
ATOM 819 C CA . ARG A 1 100 ? -7.849 2.464 -0.015 1.00 91.88 100 ARG A CA 1
ATOM 820 C C . ARG A 1 100 ? -7.747 1.020 0.469 1.00 91.88 100 ARG A C 1
ATOM 822 O O . ARG A 1 100 ? -8.141 0.117 -0.261 1.00 91.88 100 ARG A O 1
ATOM 829 N N . ILE A 1 101 ? -7.225 0.823 1.678 1.00 89.94 101 ILE A N 1
ATOM 830 C CA . ILE A 1 101 ? -6.948 -0.499 2.265 1.00 89.94 101 ILE A CA 1
ATOM 831 C C . ILE A 1 101 ? -8.232 -1.314 2.481 1.00 89.94 101 ILE A C 1
ATOM 833 O O . ILE A 1 101 ? -8.219 -2.524 2.311 1.00 89.94 101 ILE A O 1
ATOM 837 N N . CYS A 1 102 ? -9.349 -0.659 2.810 1.00 81.75 102 CYS A N 1
ATOM 838 C CA . CYS A 1 102 ? -10.661 -1.303 2.901 1.00 81.75 102 CYS A CA 1
ATOM 839 C C . CYS A 1 102 ? -11.597 -0.763 1.805 1.00 81.75 102 CYS A C 1
ATOM 841 O O . CYS A 1 102 ? -12.119 0.351 1.946 1.00 81.75 102 CYS A O 1
ATOM 843 N N . PRO A 1 103 ? -11.864 -1.526 0.731 1.00 56.06 103 PRO A N 1
ATOM 844 C CA . PRO A 1 103 ? -12.856 -1.156 -0.265 1.00 56.06 103 PRO A CA 1
ATOM 845 C C . PRO A 1 103 ? -14.278 -1.433 0.258 1.00 56.06 103 PRO A C 1
ATOM 847 O O . PRO A 1 103 ? -14.734 -2.562 0.334 1.00 56.06 103 PRO A O 1
ATOM 850 N N . SER A 1 104 ? -14.973 -0.367 0.658 1.00 47.94 104 SER A N 1
ATOM 851 C CA . SER A 1 104 ? -16.427 -0.120 0.563 1.00 47.94 104 SER A CA 1
ATOM 852 C C . SER A 1 104 ? -17.497 -1.190 0.899 1.00 47.94 104 SER A C 1
ATOM 854 O O . SER A 1 104 ? -18.671 -0.876 0.720 1.00 47.94 104 SER A O 1
ATOM 856 N N . MET A 1 105 ? -17.223 -2.375 1.448 1.00 44.72 105 MET A N 1
ATOM 857 C CA . MET A 1 105 ? -18.320 -3.221 1.971 1.00 44.72 105 MET A CA 1
ATOM 858 C C . MET A 1 105 ? -18.912 -2.680 3.288 1.00 44.72 105 MET A C 1
ATOM 860 O O . MET A 1 105 ? -20.053 -2.975 3.629 1.00 44.72 105 MET A O 1
ATOM 864 N N . TYR A 1 106 ? -18.186 -1.808 3.997 1.00 46.25 106 TYR A N 1
ATOM 865 C CA . TYR A 1 106 ? -18.620 -1.217 5.273 1.00 46.25 106 TYR A CA 1
ATOM 866 C C . TYR A 1 106 ? -19.128 0.232 5.177 1.00 46.25 106 TYR A C 1
ATOM 868 O O . TYR A 1 106 ? -19.530 0.807 6.185 1.00 46.25 106 TYR A O 1
ATOM 876 N N . ALA A 1 107 ? -19.138 0.839 3.986 1.00 41.19 107 ALA A N 1
ATOM 877 C CA . ALA A 1 107 ? -19.469 2.260 3.826 1.00 41.19 107 ALA A CA 1
ATOM 878 C C . ALA A 1 107 ? -20.987 2.569 3.813 1.00 41.19 107 ALA A C 1
ATOM 880 O O . ALA A 1 107 ? -21.365 3.737 3.853 1.00 41.19 107 ALA A O 1
ATOM 881 N N . GLY A 1 108 ? -21.862 1.552 3.767 1.00 37.47 108 GLY A N 1
ATOM 882 C CA . GLY A 1 108 ? -23.306 1.729 3.521 1.00 37.47 108 GLY A CA 1
ATOM 883 C C . GLY A 1 108 ? -24.267 1.500 4.697 1.00 37.47 108 GLY A C 1
ATOM 884 O O . GLY A 1 108 ? -25.465 1.720 4.548 1.00 37.47 108 GLY A O 1
ATOM 885 N N . GLY A 1 109 ? -23.809 1.063 5.871 1.00 35.12 109 GLY A N 1
ATOM 886 C CA . GLY A 1 109 ? -24.714 0.617 6.935 1.00 35.12 109 GLY A CA 1
ATOM 887 C C . GLY A 1 109 ? -24.945 1.627 8.059 1.00 35.12 109 GLY A C 1
ATOM 888 O O . GLY A 1 109 ? -24.401 1.439 9.141 1.00 35.12 109 GLY A O 1
ATOM 889 N N . ARG A 1 110 ? -25.838 2.616 7.893 1.00 35.44 110 ARG A N 1
ATOM 890 C CA . ARG A 1 110 ? -26.522 3.269 9.042 1.00 35.44 110 ARG A CA 1
ATOM 891 C C . ARG A 1 110 ? -27.621 2.354 9.617 1.00 35.44 110 ARG A C 1
ATOM 893 O O . ARG A 1 110 ? -28.736 2.792 9.884 1.00 35.44 110 ARG A O 1
ATOM 900 N N . GLY A 1 111 ? -27.336 1.063 9.757 1.00 34.22 111 GLY A N 1
ATOM 901 C CA . GLY A 1 111 ? -28.198 0.121 10.463 1.00 34.22 111 GLY A CA 1
ATOM 902 C C . GLY A 1 111 ? -27.809 0.120 11.934 1.00 34.22 111 GLY A C 1
ATOM 903 O O . GLY A 1 111 ? -26.623 0.090 12.242 1.00 34.22 111 GLY A O 1
ATOM 904 N N . ARG A 1 112 ? -28.785 0.175 12.846 1.00 37.25 112 ARG A N 1
ATOM 905 C CA . ARG A 1 112 ? -28.569 -0.006 14.291 1.00 37.25 112 ARG A CA 1
ATOM 906 C C . ARG A 1 112 ? -27.808 -1.318 14.528 1.00 37.25 112 ARG A C 1
ATOM 908 O O . ARG A 1 112 ? -28.408 -2.388 14.491 1.00 37.25 112 ARG A O 1
ATOM 915 N N . VAL A 1 113 ? -26.495 -1.242 14.737 1.00 41.56 113 VAL A N 1
ATOM 916 C CA . VAL A 1 113 ? -25.663 -2.412 15.032 1.00 41.56 113 VAL A CA 1
ATOM 917 C C . VAL A 1 113 ? -25.872 -2.787 16.496 1.00 41.56 113 VAL A C 1
ATOM 919 O O . VAL A 1 113 ? -25.721 -1.961 17.396 1.00 41.56 113 VAL A O 1
ATOM 922 N N . ASN A 1 114 ? -26.258 -4.042 16.715 1.00 39.19 114 ASN A N 1
ATOM 923 C CA . ASN A 1 114 ? -26.329 -4.682 18.024 1.00 39.19 114 ASN A CA 1
ATOM 924 C C . ASN A 1 114 ? -24.986 -4.496 18.762 1.00 39.19 114 ASN A C 1
ATOM 926 O O . ASN A 1 114 ? -23.935 -4.666 18.152 1.00 39.19 114 ASN A O 1
ATOM 930 N N . LYS A 1 115 ? -25.004 -4.167 20.062 1.00 44.56 115 LYS A N 1
ATOM 931 C CA . LYS A 1 115 ? -23.837 -3.811 20.912 1.00 44.56 115 LYS A CA 1
ATOM 932 C C . LYS A 1 115 ? -22.746 -4.902 21.080 1.00 44.56 115 LYS A C 1
ATOM 934 O O . LYS A 1 115 ? -21.925 -4.811 21.984 1.00 44.56 115 LYS A O 1
ATOM 939 N N . GLN A 1 116 ? -22.680 -5.916 20.221 1.00 44.25 116 GLN A N 1
ATOM 940 C CA . GLN A 1 116 ? -21.557 -6.850 20.145 1.00 44.25 116 GLN A CA 1
ATOM 941 C C . GLN A 1 116 ? -20.685 -6.486 18.941 1.00 44.25 116 GLN A C 1
ATOM 943 O O . GLN A 1 116 ? -20.965 -6.842 17.800 1.00 44.25 116 GLN A O 1
ATOM 948 N N . LEU A 1 117 ? -19.625 -5.728 19.211 1.00 53.78 117 LEU A N 1
ATOM 949 C CA . LEU A 1 117 ? -18.577 -5.392 18.255 1.00 53.78 117 LEU A CA 1
ATOM 950 C C . LEU A 1 117 ? -17.822 -6.665 17.836 1.00 53.78 117 LEU A C 1
ATOM 952 O O . LEU A 1 117 ? -16.876 -7.091 18.497 1.00 53.78 117 LEU A O 1
ATOM 956 N N . LEU A 1 118 ? -18.212 -7.285 16.723 1.00 49.84 118 LEU A N 1
ATOM 957 C CA . LEU A 1 118 ? -17.348 -8.266 16.074 1.00 49.84 118 LEU A CA 1
ATOM 958 C C . LEU A 1 118 ? -16.152 -7.518 15.472 1.00 49.84 118 LEU A C 1
ATOM 960 O O . LEU A 1 118 ? -16.322 -6.687 14.579 1.00 49.84 118 LEU A O 1
ATOM 964 N N . LYS A 1 119 ? -14.932 -7.817 15.941 1.00 52.47 119 LYS A N 1
ATOM 965 C CA . LYS A 1 119 ? -13.718 -7.453 15.198 1.00 52.47 119 LYS A CA 1
ATOM 966 C C . LYS A 1 119 ? -13.852 -8.050 13.791 1.00 52.47 119 LYS A C 1
ATOM 968 O O . LYS A 1 119 ? -14.073 -9.261 13.700 1.00 52.47 119 LYS A O 1
ATOM 973 N N . PRO A 1 120 ? -13.723 -7.265 12.709 1.00 56.00 120 PRO A N 1
ATOM 974 C CA . PRO A 1 120 ? -13.628 -7.844 11.379 1.00 56.00 120 PRO A CA 1
ATOM 975 C C . PRO A 1 120 ? -12.392 -8.751 11.354 1.00 56.00 120 PRO A C 1
ATOM 977 O O . PRO A 1 120 ? -11.268 -8.263 11.421 1.00 56.00 120 PRO A O 1
ATOM 980 N N . GLN A 1 121 ? -12.601 -10.073 11.316 1.00 57.50 121 GLN A N 1
ATOM 981 C CA . GLN A 1 121 ? -11.525 -11.077 11.380 1.00 57.50 121 GLN A CA 1
ATOM 982 C C . GLN A 1 121 ? -10.516 -10.935 10.225 1.00 57.50 121 GLN A C 1
ATOM 984 O O . GLN A 1 121 ? -9.385 -11.385 10.353 1.00 57.50 121 GLN A O 1
ATOM 989 N N . ASN A 1 122 ? -10.901 -10.239 9.149 1.00 66.50 122 ASN A N 1
ATOM 990 C CA . ASN A 1 122 ? -10.098 -10.044 7.940 1.00 66.50 122 ASN A CA 1
ATOM 991 C C . ASN A 1 122 ? -9.589 -8.603 7.772 1.00 66.50 122 ASN A C 1
ATOM 993 O O . ASN A 1 122 ? -9.142 -8.229 6.689 1.00 66.50 122 ASN A O 1
ATOM 997 N N . ALA A 1 123 ? -9.698 -7.757 8.802 1.00 77.44 123 ALA A N 1
ATOM 998 C CA . ALA A 1 123 ? -9.170 -6.402 8.709 1.00 77.44 123 ALA A CA 1
ATOM 999 C C . ALA A 1 123 ? -7.642 -6.414 8.626 1.00 77.44 123 ALA A C 1
ATOM 1001 O O . ALA A 1 123 ? -6.966 -7.086 9.405 1.00 77.44 123 ALA A O 1
ATOM 1002 N N . VAL A 1 124 ? -7.109 -5.621 7.700 1.00 86.31 124 VAL A N 1
ATOM 1003 C CA . VAL A 1 124 ? -5.671 -5.377 7.594 1.00 86.31 124 VAL A CA 1
ATOM 1004 C C . VAL A 1 124 ? -5.211 -4.636 8.851 1.00 86.31 124 VAL A C 1
ATOM 1006 O O . VAL A 1 124 ? -5.764 -3.588 9.199 1.00 86.31 124 VAL A O 1
ATOM 1009 N N . SER A 1 125 ? -4.228 -5.196 9.555 1.00 88.19 125 SER A N 1
ATOM 1010 C CA . SER A 1 125 ? -3.735 -4.624 10.813 1.00 88.19 125 SER A CA 1
ATOM 1011 C C . SER A 1 125 ? -2.909 -3.351 10.584 1.00 88.19 125 SER A C 1
ATOM 1013 O O . SER A 1 125 ? -2.338 -3.154 9.512 1.00 88.19 125 SER A O 1
ATOM 1015 N N . GLU A 1 126 ? -2.786 -2.493 11.604 1.00 86.56 126 GLU A N 1
ATOM 1016 C CA . GLU A 1 126 ? -1.924 -1.293 11.552 1.00 86.56 126 GLU A CA 1
ATOM 1017 C C . GLU A 1 126 ? -0.473 -1.659 11.190 1.00 86.56 126 GLU A C 1
ATOM 1019 O O . GLU A 1 126 ? 0.152 -0.996 10.365 1.00 86.56 126 GLU A O 1
ATOM 1024 N N . GLN A 1 127 ? 0.029 -2.780 11.720 1.00 89.50 127 GLN A N 1
ATOM 1025 C CA . GLN A 1 127 ? 1.359 -3.296 11.395 1.00 89.50 127 GLN A CA 1
ATOM 1026 C C . GLN A 1 127 ? 1.482 -3.707 9.921 1.00 89.50 127 GLN A C 1
ATOM 1028 O O . GLN A 1 127 ? 2.488 -3.392 9.290 1.00 89.50 127 GLN A O 1
ATOM 1033 N N . GLN A 1 128 ? 0.467 -4.369 9.352 1.00 91.62 128 GLN A N 1
ATOM 1034 C CA . GLN A 1 128 ? 0.457 -4.702 7.924 1.00 91.62 128 GLN A CA 1
ATOM 1035 C C . GLN A 1 128 ? 0.413 -3.438 7.057 1.00 91.62 128 GLN A C 1
ATOM 1037 O O . GLN A 1 128 ? 1.130 -3.360 6.067 1.00 91.62 128 GLN A O 1
ATOM 1042 N N . ILE A 1 129 ? -0.374 -2.424 7.433 1.00 92.69 129 ILE A N 1
ATOM 1043 C CA . ILE A 1 129 ? -0.437 -1.142 6.709 1.00 92.69 129 ILE A CA 1
ATOM 1044 C C . ILE A 1 129 ? 0.931 -0.455 6.703 1.00 92.69 129 ILE A C 1
ATOM 1046 O O . ILE A 1 129 ? 1.372 0.022 5.657 1.00 92.69 129 ILE A O 1
ATOM 1050 N N . TYR A 1 130 ? 1.616 -0.440 7.847 1.00 92.38 130 TYR A N 1
ATOM 1051 C CA . TYR A 1 130 ? 2.973 0.089 7.940 1.00 92.38 130 TYR A CA 1
ATOM 1052 C C . TYR A 1 130 ? 3.942 -0.670 7.021 1.00 92.38 130 TYR A C 1
ATOM 1054 O O . TYR A 1 130 ? 4.689 -0.038 6.281 1.00 92.38 130 TYR A O 1
ATOM 1062 N N . GLN A 1 131 ? 3.883 -2.008 6.999 1.00 95.00 131 GLN A N 1
ATOM 1063 C CA . GLN A 1 131 ? 4.699 -2.833 6.098 1.00 95.00 131 GLN A CA 1
ATOM 1064 C C . GLN A 1 131 ? 4.403 -2.569 4.616 1.00 95.00 131 GLN A C 1
ATOM 1066 O O . GLN A 1 131 ? 5.334 -2.487 3.821 1.00 95.00 131 GLN A O 1
ATOM 1071 N N . ILE A 1 132 ? 3.128 -2.409 4.239 1.00 95.69 132 ILE A N 1
ATOM 1072 C CA . ILE A 1 132 ? 2.747 -2.033 2.869 1.00 95.69 132 ILE A CA 1
ATOM 1073 C C . ILE A 1 132 ? 3.424 -0.713 2.499 1.00 95.69 132 ILE A C 1
ATOM 1075 O O . ILE A 1 132 ? 4.064 -0.620 1.456 1.00 95.69 132 ILE A O 1
ATOM 1079 N N . TRP A 1 133 ? 3.300 0.303 3.355 1.00 94.88 133 TRP A N 1
ATOM 1080 C CA . TRP A 1 133 ? 3.891 1.613 3.108 1.00 94.88 133 TRP A CA 1
ATOM 1081 C C . TRP A 1 133 ? 5.411 1.537 2.937 1.00 94.88 133 TRP A C 1
ATOM 1083 O O . TRP A 1 133 ? 5.931 2.027 1.936 1.00 94.88 133 TRP A O 1
ATOM 1093 N N . THR A 1 134 ? 6.130 0.921 3.877 1.00 94.81 134 THR A N 1
ATOM 1094 C CA . THR A 1 134 ? 7.600 0.914 3.859 1.00 94.81 134 THR A CA 1
ATOM 1095 C C . THR A 1 134 ? 8.172 0.129 2.685 1.00 94.81 134 THR A C 1
ATOM 1097 O O . THR A 1 134 ? 9.061 0.633 1.999 1.00 94.81 134 THR A O 1
ATOM 1100 N N . VAL A 1 135 ? 7.644 -1.065 2.406 1.00 95.75 135 VAL A N 1
ATOM 1101 C CA . VAL A 1 135 ? 8.136 -1.917 1.313 1.00 95.75 135 VAL A CA 1
ATOM 1102 C C . VAL A 1 135 ? 7.840 -1.290 -0.045 1.00 95.75 135 VAL A C 1
ATOM 1104 O O . VAL A 1 135 ? 8.734 -1.216 -0.884 1.00 95.75 135 VAL A O 1
ATOM 1107 N N . LEU A 1 136 ? 6.618 -0.787 -0.267 1.00 96.00 136 LEU A N 1
ATOM 1108 C CA . LEU A 1 136 ? 6.280 -0.157 -1.546 1.00 96.00 136 LEU A CA 1
ATOM 1109 C C . LEU A 1 136 ? 7.056 1.141 -1.776 1.00 96.00 136 LEU A C 1
ATOM 1111 O O . LEU A 1 136 ? 7.427 1.417 -2.914 1.00 96.00 136 LEU A O 1
ATOM 1115 N N . SER A 1 137 ? 7.329 1.909 -0.719 1.00 94.56 137 SER A N 1
ATOM 1116 C CA . SER A 1 137 ? 8.158 3.117 -0.823 1.00 94.56 137 SER A CA 1
ATOM 1117 C C . SER A 1 137 ? 9.600 2.770 -1.178 1.00 94.56 137 SER A C 1
ATOM 1119 O O . SER A 1 137 ? 10.161 3.374 -2.081 1.00 94.56 137 SER A O 1
ATOM 1121 N N . SER A 1 138 ? 10.184 1.759 -0.526 1.00 94.62 138 SER A N 1
ATOM 1122 C CA . SER A 1 138 ? 11.546 1.305 -0.831 1.00 94.62 138 SER A CA 1
ATOM 1123 C C . SER A 1 138 ? 11.665 0.746 -2.254 1.00 94.62 138 SER A C 1
ATOM 1125 O O . SER A 1 138 ? 12.629 1.044 -2.961 1.00 94.62 138 SER A O 1
ATOM 1127 N N . PHE A 1 139 ? 10.664 -0.013 -2.710 1.00 95.25 139 PHE A N 1
ATOM 1128 C CA . PHE A 1 139 ? 10.599 -0.509 -4.084 1.00 95.25 139 PHE A CA 1
ATOM 1129 C C . PHE A 1 139 ? 10.484 0.640 -5.104 1.00 95.25 139 PHE A C 1
ATOM 1131 O O . PHE A 1 139 ? 11.200 0.663 -6.109 1.00 95.25 139 PHE A O 1
ATOM 1138 N N . GLU A 1 140 ? 9.619 1.626 -4.843 1.00 94.69 140 GLU A N 1
ATOM 1139 C CA . GLU A 1 140 ? 9.471 2.804 -5.706 1.00 94.69 140 GLU A CA 1
ATOM 1140 C C . GLU A 1 140 ? 10.752 3.650 -5.743 1.00 94.69 140 GLU A C 1
ATOM 1142 O O . GLU A 1 140 ? 11.200 4.031 -6.820 1.00 94.69 140 GLU A O 1
ATOM 1147 N N . GLU A 1 141 ? 11.407 3.862 -4.605 1.00 94.38 141 GLU A N 1
ATOM 1148 C CA . GLU A 1 141 ? 12.675 4.592 -4.519 1.00 94.38 141 GLU A CA 1
ATOM 1149 C C . GLU A 1 141 ? 13.803 3.888 -5.293 1.00 94.38 141 GLU A C 1
ATOM 1151 O O . GLU A 1 141 ? 14.552 4.517 -6.050 1.00 94.38 141 GLU A O 1
ATOM 1156 N N . SER A 1 142 ? 13.905 2.563 -5.157 1.00 94.38 142 SER A N 1
ATOM 1157 C CA . SER A 1 142 ? 14.920 1.766 -5.849 1.00 94.38 142 SER A CA 1
ATOM 1158 C C . SER A 1 142 ? 14.732 1.792 -7.370 1.00 94.38 142 SER A C 1
ATOM 1160 O O . SER A 1 142 ? 15.690 2.011 -8.120 1.00 94.38 142 SER A O 1
ATOM 1162 N N . THR A 1 143 ? 13.490 1.658 -7.833 1.00 95.44 143 THR A N 1
ATOM 1163 C CA . THR A 1 143 ? 13.162 1.739 -9.263 1.00 95.44 143 THR A CA 1
ATOM 1164 C C . THR A 1 143 ? 13.328 3.157 -9.811 1.00 95.44 143 THR A C 1
ATOM 1166 O O . THR A 1 143 ? 13.876 3.320 -10.901 1.00 95.44 143 THR A O 1
ATOM 1169 N N . ALA A 1 144 ? 12.958 4.193 -9.050 1.00 95.38 144 ALA A N 1
ATOM 1170 C CA . ALA A 1 144 ? 13.168 5.592 -9.418 1.00 95.38 144 ALA A CA 1
ATOM 1171 C C . ALA A 1 144 ? 14.656 5.948 -9.535 1.00 95.38 144 ALA A C 1
ATOM 1173 O O . ALA A 1 144 ? 15.032 6.707 -10.430 1.00 95.38 144 ALA A O 1
ATOM 1174 N N . THR A 1 145 ? 15.509 5.362 -8.689 1.00 95.12 145 THR A N 1
ATOM 1175 C CA . THR A 1 145 ? 16.969 5.503 -8.791 1.00 95.12 145 THR A CA 1
ATOM 1176 C C . THR A 1 145 ? 17.477 4.888 -10.092 1.00 95.12 145 THR A C 1
ATOM 1178 O O . THR A 1 145 ? 18.169 5.566 -10.843 1.00 95.12 145 THR A O 1
ATOM 1181 N N . CYS A 1 146 ? 17.050 3.665 -10.436 1.00 95.06 146 CYS A N 1
ATOM 1182 C CA . CYS A 1 146 ? 17.416 3.046 -11.717 1.00 95.06 146 CYS A CA 1
ATOM 1183 C C . CYS A 1 146 ? 16.985 3.920 -12.906 1.00 95.06 146 CYS A C 1
ATOM 1185 O O . CYS A 1 146 ? 17.763 4.152 -13.825 1.00 95.06 146 CYS A O 1
ATOM 1187 N N . ILE A 1 147 ? 15.758 4.448 -12.873 1.00 95.75 147 ILE A N 1
ATOM 1188 C CA . ILE A 1 147 ? 15.217 5.324 -13.921 1.00 95.75 147 ILE A CA 1
ATOM 1189 C C . ILE A 1 147 ? 16.003 6.635 -14.043 1.00 95.75 147 ILE A C 1
ATOM 1191 O O . ILE A 1 147 ? 16.318 7.067 -15.155 1.00 95.75 147 ILE A O 1
ATOM 1195 N N . SER A 1 148 ? 16.338 7.254 -12.915 1.00 95.69 148 SER A N 1
ATOM 1196 C CA . SER A 1 148 ? 17.098 8.506 -12.879 1.00 95.69 148 SER A CA 1
ATOM 1197 C C . SER A 1 148 ? 18.533 8.300 -13.366 1.00 95.69 148 SER A C 1
ATOM 1199 O O . SER A 1 148 ? 19.028 9.092 -14.167 1.00 95.69 148 SER A O 1
ATOM 1201 N N . ASP A 1 149 ? 19.173 7.201 -12.961 1.00 94.62 149 ASP A N 1
ATOM 1202 C CA . ASP A 1 149 ? 20.522 6.859 -13.403 1.00 94.62 149 ASP A CA 1
ATOM 1203 C C . ASP A 1 149 ? 20.543 6.475 -14.891 1.00 94.62 149 ASP A C 1
ATOM 1205 O O . ASP A 1 149 ? 21.456 6.881 -15.604 1.00 94.62 149 ASP A O 1
ATOM 1209 N N . MET A 1 150 ? 19.520 5.783 -15.415 1.00 94.00 150 MET A N 1
ATOM 1210 C CA . MET A 1 150 ? 19.385 5.545 -16.863 1.00 94.00 150 MET A CA 1
ATOM 1211 C C . MET A 1 150 ? 19.391 6.862 -17.652 1.00 94.00 150 MET A C 1
ATOM 1213 O O . MET A 1 150 ? 20.113 6.978 -18.642 1.00 94.00 150 MET A O 1
ATOM 1217 N N . LEU A 1 151 ? 18.626 7.867 -17.209 1.00 91.94 151 LEU A N 1
ATOM 1218 C CA . LEU A 1 151 ? 18.609 9.194 -17.834 1.00 91.94 151 LEU A CA 1
ATOM 1219 C C . LEU A 1 151 ? 19.997 9.852 -17.766 1.00 91.94 151 LEU A C 1
ATOM 1221 O O . LEU A 1 151 ? 20.523 10.301 -18.786 1.00 91.94 151 LEU A O 1
ATOM 1225 N N . LEU A 1 152 ? 20.590 9.890 -16.570 1.00 91.62 152 LEU A N 1
ATOM 1226 C CA . LEU A 1 152 ? 21.855 10.572 -16.309 1.00 91.62 152 LEU A CA 1
ATOM 1227 C C . LEU A 1 152 ? 23.009 9.961 -17.113 1.00 91.62 152 LEU A C 1
ATOM 1229 O O . LEU A 1 152 ? 23.714 10.682 -17.818 1.00 91.62 152 LEU A O 1
ATOM 1233 N N . GLN A 1 153 ? 23.173 8.638 -17.063 1.00 90.56 153 GLN A N 1
ATOM 1234 C CA . GLN A 1 153 ? 24.293 7.940 -17.698 1.00 90.56 153 GLN A CA 1
ATOM 1235 C C . GLN A 1 153 ? 24.231 8.026 -19.223 1.00 90.56 153 GLN A C 1
ATOM 1237 O O . GLN A 1 153 ? 25.244 8.296 -19.865 1.00 90.56 153 GLN A O 1
ATOM 1242 N N . VAL A 1 154 ? 23.043 7.872 -19.811 1.00 89.00 154 VAL A N 1
ATOM 1243 C CA . VAL A 1 154 ? 22.869 7.986 -21.266 1.00 89.00 154 VAL A CA 1
ATOM 1244 C C . VAL A 1 154 ? 23.076 9.428 -21.729 1.00 89.00 154 VAL A C 1
ATOM 1246 O O . VAL A 1 154 ? 23.748 9.645 -22.734 1.00 89.00 154 VAL A O 1
ATOM 1249 N N . SER A 1 155 ? 22.594 10.422 -20.972 1.00 87.06 155 SER A N 1
ATOM 1250 C CA . SER A 1 155 ? 22.841 11.839 -21.285 1.00 87.06 155 SER A CA 1
ATOM 1251 C C . SER A 1 155 ? 24.322 12.231 -21.193 1.00 87.06 155 SER A C 1
ATOM 1253 O O . SER A 1 155 ? 24.775 13.095 -21.940 1.00 87.06 155 SER A O 1
ATOM 1255 N N . GLY A 1 156 ? 25.087 11.562 -20.323 1.00 86.19 156 GLY A N 1
ATOM 1256 C CA . GLY A 1 156 ? 26.535 11.725 -20.184 1.00 86.19 156 GLY A CA 1
ATOM 1257 C C . GLY A 1 156 ? 27.373 10.900 -21.170 1.00 86.19 156 GLY A C 1
ATOM 1258 O O . GLY A 1 156 ? 28.597 10.940 -21.094 1.00 86.19 156 GLY A O 1
ATOM 1259 N N . GLY A 1 157 ? 26.751 10.132 -22.074 1.00 86.25 157 GLY A N 1
ATOM 1260 C CA . GLY A 1 157 ? 27.450 9.259 -23.027 1.00 86.25 157 GLY A CA 1
ATOM 1261 C C . GLY A 1 157 ? 28.000 7.956 -22.425 1.00 86.25 157 GLY A C 1
ATOM 1262 O O . GLY A 1 157 ? 28.697 7.200 -23.102 1.00 86.25 157 GLY A O 1
ATOM 1263 N N . HIS A 1 158 ? 27.678 7.645 -21.169 1.00 89.19 158 HIS A N 1
ATOM 1264 C CA . HIS A 1 158 ? 28.071 6.415 -20.478 1.00 89.19 158 HIS A CA 1
ATOM 1265 C C . HIS A 1 158 ? 27.067 5.277 -20.743 1.00 89.19 158 HIS A C 1
ATOM 1267 O O . HIS A 1 158 ? 26.428 4.747 -19.833 1.00 89.19 158 HIS A O 1
ATOM 1273 N N . TYR A 1 159 ? 26.927 4.869 -22.007 1.00 88.69 159 TYR A N 1
ATOM 1274 C CA . TYR A 1 159 ? 25.886 3.924 -22.444 1.00 88.69 159 TYR A CA 1
ATOM 1275 C C . TYR A 1 159 ? 25.951 2.548 -21.771 1.00 88.69 159 TYR A C 1
ATOM 1277 O O . TYR A 1 159 ? 24.912 1.972 -21.462 1.00 88.69 159 TYR A O 1
ATOM 1285 N N . LEU A 1 160 ? 27.155 2.028 -21.504 1.00 88.69 160 LEU A N 1
ATOM 1286 C CA . LEU A 1 160 ? 27.321 0.745 -20.813 1.00 88.69 160 LEU A CA 1
ATOM 1287 C C . LEU A 1 160 ? 26.775 0.798 -19.380 1.00 88.69 160 LEU A C 1
ATOM 1289 O O . LEU A 1 160 ? 26.206 -0.177 -18.901 1.00 88.69 160 LEU A O 1
ATOM 1293 N N . GLU A 1 161 ? 26.921 1.937 -18.703 1.00 90.50 161 GLU A N 1
ATOM 1294 C CA . GLU A 1 161 ? 26.361 2.114 -17.366 1.00 90.50 161 GLU A CA 1
ATOM 1295 C C . GLU A 1 161 ? 24.844 2.305 -17.431 1.00 90.50 161 GLU A C 1
ATOM 1297 O O . GLU A 1 161 ? 24.122 1.676 -16.665 1.00 90.50 161 GLU A O 1
ATOM 1302 N N . GLY A 1 162 ? 24.342 3.051 -18.422 1.00 90.88 162 GLY A N 1
ATOM 1303 C CA . GLY A 1 162 ? 22.905 3.121 -18.713 1.00 90.88 162 GLY A CA 1
ATOM 1304 C C . GLY A 1 162 ? 22.276 1.741 -18.955 1.00 90.88 162 GLY A C 1
ATOM 1305 O O . GLY A 1 162 ? 21.192 1.461 -18.446 1.00 90.88 162 GLY A O 1
ATOM 1306 N N . LEU A 1 163 ? 22.986 0.846 -19.653 1.00 91.06 163 LEU A N 1
ATOM 1307 C CA . LEU A 1 163 ? 22.570 -0.541 -19.873 1.00 91.06 163 LEU A CA 1
ATOM 1308 C C . LEU A 1 163 ? 22.485 -1.332 -18.559 1.00 91.06 163 LEU A C 1
ATOM 1310 O O . LEU A 1 163 ? 21.499 -2.026 -18.328 1.00 91.06 163 LEU A O 1
ATOM 1314 N N . ARG A 1 164 ? 23.478 -1.193 -17.672 1.00 91.44 164 ARG A N 1
ATOM 1315 C CA . ARG A 1 164 ? 23.460 -1.846 -16.351 1.00 91.44 164 ARG A CA 1
ATOM 1316 C C . ARG A 1 164 ? 22.306 -1.362 -15.481 1.00 91.44 164 ARG A C 1
ATOM 1318 O O . ARG A 1 164 ? 21.700 -2.157 -14.769 1.00 91.44 164 ARG A O 1
ATOM 1325 N N . GLN A 1 165 ? 21.973 -0.073 -15.531 1.00 92.50 165 GLN A N 1
ATOM 1326 C CA . GLN A 1 165 ? 20.821 0.442 -14.786 1.00 92.50 165 GLN A CA 1
ATOM 1327 C C . GLN A 1 165 ? 19.493 -0.051 -15.376 1.00 92.50 165 GLN A C 1
ATOM 1329 O O . GLN A 1 165 ? 18.564 -0.335 -14.621 1.00 92.50 165 GLN A O 1
ATOM 1334 N N . ALA A 1 166 ? 19.418 -0.248 -16.696 1.00 93.62 166 ALA A N 1
ATOM 1335 C CA . ALA A 1 166 ? 18.269 -0.882 -17.338 1.00 93.62 166 ALA A CA 1
ATOM 1336 C C . ALA A 1 166 ? 18.124 -2.367 -16.967 1.00 93.62 166 ALA A C 1
ATOM 1338 O O . ALA A 1 166 ? 17.013 -2.800 -16.678 1.00 93.62 166 ALA A O 1
ATOM 1339 N N . GLU A 1 167 ? 19.222 -3.130 -16.898 1.00 92.06 167 GLU A N 1
ATOM 1340 C CA . GLU A 1 167 ? 19.237 -4.515 -16.385 1.00 92.06 167 GLU A CA 1
ATOM 1341 C C . GLU A 1 167 ? 18.642 -4.568 -14.968 1.00 92.06 167 GLU A C 1
ATOM 1343 O O . GLU A 1 167 ? 17.715 -5.331 -14.699 1.00 92.06 167 GLU A O 1
ATOM 1348 N N . ARG A 1 168 ? 19.101 -3.681 -14.074 1.00 91.38 168 ARG A N 1
ATOM 1349 C CA . ARG A 1 168 ? 18.576 -3.574 -12.702 1.00 91.38 168 ARG A CA 1
ATOM 1350 C C . ARG A 1 168 ? 17.102 -3.175 -12.667 1.00 91.38 168 ARG A C 1
ATOM 1352 O O . ARG A 1 168 ? 16.342 -3.713 -11.870 1.00 91.38 168 ARG A O 1
ATOM 1359 N N . PHE A 1 169 ? 16.678 -2.262 -13.536 1.00 94.69 169 PHE A N 1
ATOM 1360 C CA . PHE A 1 169 ? 15.272 -1.891 -13.652 1.00 94.69 169 PHE A CA 1
ATOM 1361 C C . PHE A 1 169 ? 14.400 -3.077 -14.095 1.00 94.69 169 PHE A C 1
ATOM 1363 O O . PHE A 1 169 ? 13.352 -3.314 -13.497 1.00 94.69 169 PHE A O 1
ATOM 1370 N N . ILE A 1 170 ? 14.843 -3.851 -15.091 1.00 94.38 170 ILE A N 1
ATOM 1371 C CA . ILE A 1 170 ? 14.126 -5.034 -15.595 1.00 94.38 170 ILE A CA 1
ATOM 1372 C C . ILE A 1 170 ? 13.937 -6.076 -14.493 1.00 94.38 170 ILE A C 1
ATOM 1374 O O . ILE A 1 170 ? 12.860 -6.648 -14.391 1.00 94.38 170 ILE A O 1
ATOM 1378 N N . MET A 1 171 ? 14.921 -6.256 -13.615 1.00 90.88 171 MET A N 1
ATOM 1379 C CA . MET A 1 171 ? 14.799 -7.142 -12.453 1.00 90.88 171 MET A CA 1
ATOM 1380 C C . MET A 1 171 ? 13.647 -6.755 -11.515 1.00 90.88 171 MET A C 1
ATOM 1382 O O . MET A 1 171 ? 12.907 -7.617 -11.042 1.00 90.88 171 MET A O 1
ATOM 1386 N N . HIS A 1 172 ? 13.452 -5.459 -11.257 1.00 93.94 172 HIS A N 1
ATOM 1387 C CA . HIS A 1 172 ? 12.298 -5.002 -10.479 1.00 93.94 172 HIS A CA 1
ATOM 1388 C C . HIS A 1 172 ? 10.975 -5.258 -11.210 1.00 93.94 172 HIS A C 1
ATOM 1390 O O . HIS A 1 172 ? 9.976 -5.588 -10.570 1.00 93.94 172 HIS A O 1
ATOM 1396 N N . VAL A 1 173 ? 10.963 -5.099 -12.537 1.00 95.56 173 VAL A N 1
ATOM 1397 C CA . VAL A 1 173 ? 9.789 -5.385 -13.373 1.00 95.56 173 VAL A CA 1
ATOM 1398 C C . VAL A 1 173 ? 9.441 -6.870 -13.335 1.00 95.56 173 VAL A C 1
ATOM 1400 O O . VAL A 1 173 ? 8.273 -7.194 -13.152 1.00 95.56 173 VAL A O 1
ATOM 1403 N N . ASP A 1 174 ? 10.436 -7.748 -13.438 1.00 93.44 174 ASP A N 1
ATOM 1404 C CA . ASP A 1 174 ? 10.266 -9.201 -13.406 1.00 93.44 174 ASP A CA 1
ATOM 1405 C C . ASP A 1 174 ? 9.644 -9.669 -12.088 1.00 93.44 174 ASP A C 1
ATOM 1407 O O . ASP A 1 174 ? 8.611 -10.333 -12.083 1.00 93.44 174 ASP A O 1
ATOM 1411 N N . VAL A 1 175 ? 10.174 -9.214 -10.948 1.00 93.88 175 VAL A N 1
ATOM 1412 C CA . VAL A 1 175 ? 9.582 -9.557 -9.647 1.00 93.88 175 VAL A CA 1
ATOM 1413 C C . VAL A 1 175 ? 8.178 -8.985 -9.483 1.00 93.88 175 VAL A C 1
ATOM 1415 O O . VAL A 1 175 ? 7.321 -9.634 -8.880 1.00 93.88 175 VAL A O 1
ATOM 1418 N N . LEU A 1 176 ? 7.908 -7.788 -10.010 1.00 95.06 176 LEU A N 1
ATOM 1419 C CA . LEU A 1 176 ? 6.559 -7.230 -9.982 1.00 95.06 176 LEU A CA 1
ATOM 1420 C C . LEU A 1 176 ? 5.592 -8.061 -10.836 1.00 95.06 176 LEU A C 1
ATOM 1422 O O . LEU A 1 176 ? 4.485 -8.318 -10.375 1.00 95.06 176 LEU A O 1
ATOM 1426 N N . PHE A 1 177 ? 6.002 -8.503 -12.027 1.00 94.75 177 PHE A N 1
ATOM 1427 C CA . PHE A 1 177 ? 5.208 -9.391 -12.882 1.00 94.75 177 PHE A CA 1
ATOM 1428 C C . PHE A 1 177 ? 4.973 -10.737 -12.208 1.00 94.75 177 PHE A C 1
ATOM 1430 O O . PHE A 1 177 ? 3.824 -11.084 -11.981 1.00 94.75 177 PHE A O 1
ATOM 1437 N N . ALA A 1 178 ? 6.021 -11.401 -11.723 1.00 93.56 178 ALA A N 1
ATOM 1438 C CA . ALA A 1 178 ? 5.891 -12.657 -10.989 1.00 93.56 178 ALA A CA 1
ATOM 1439 C C . ALA A 1 178 ? 5.038 -12.526 -9.713 1.00 93.56 178 ALA A C 1
ATOM 1441 O O . ALA A 1 178 ? 4.464 -13.495 -9.232 1.00 93.56 178 ALA A O 1
ATOM 1442 N N . SER A 1 179 ? 4.971 -11.341 -9.101 1.00 94.06 179 SER A N 1
ATOM 1443 C CA . SER A 1 179 ? 4.064 -11.097 -7.971 1.00 94.06 179 SER A CA 1
ATOM 1444 C C . SER A 1 179 ? 2.614 -10.919 -8.415 1.00 94.06 179 SER A C 1
ATOM 1446 O O . SER A 1 179 ? 1.703 -11.254 -7.666 1.00 94.06 179 SER A O 1
ATOM 1448 N N . ILE A 1 180 ? 2.396 -10.342 -9.596 1.00 93.56 180 ILE A N 1
ATOM 1449 C CA . ILE A 1 180 ? 1.071 -10.172 -10.186 1.00 93.56 180 ILE A CA 1
ATOM 1450 C C . ILE A 1 180 ? 0.544 -11.517 -10.694 1.00 93.56 180 ILE A C 1
ATOM 1452 O O . ILE A 1 180 ? -0.600 -11.832 -10.390 1.00 93.56 180 ILE A O 1
ATOM 1456 N N . ASP A 1 181 ? 1.376 -12.315 -11.361 1.00 92.12 181 ASP A N 1
ATOM 1457 C CA . ASP A 1 181 ? 1.027 -13.649 -11.861 1.00 92.12 181 ASP A CA 1
ATOM 1458 C C . ASP A 1 181 ? 0.624 -14.577 -10.704 1.00 92.12 181 ASP A C 1
ATOM 1460 O O . ASP A 1 181 ? -0.450 -15.165 -10.736 1.00 92.12 181 ASP A O 1
ATOM 1464 N N . ASP A 1 182 ? 1.402 -14.615 -9.611 1.00 92.12 182 ASP A N 1
ATOM 1465 C CA . ASP A 1 182 ? 1.029 -15.350 -8.390 1.00 92.12 182 ASP A CA 1
ATOM 1466 C C . ASP A 1 182 ? -0.342 -14.922 -7.835 1.00 92.12 182 ASP A C 1
ATOM 1468 O O . ASP A 1 182 ? -1.102 -15.748 -7.331 1.00 92.12 182 ASP A O 1
ATOM 1472 N N . LEU A 1 183 ? -0.651 -13.620 -7.881 1.00 92.06 183 LEU A N 1
ATOM 1473 C CA . LEU A 1 183 ? -1.936 -13.095 -7.418 1.00 92.06 183 LEU A CA 1
ATOM 1474 C C . LEU A 1 183 ? -3.067 -13.431 -8.393 1.00 92.06 183 LEU A C 1
ATOM 1476 O O . LEU A 1 183 ? -4.185 -13.657 -7.940 1.00 92.06 183 LEU A O 1
ATOM 1480 N N . GLU A 1 184 ? -2.820 -13.442 -9.703 1.00 90.00 184 GLU A N 1
ATOM 1481 C CA . GLU A 1 184 ? -3.792 -13.914 -10.691 1.00 90.00 184 GLU A CA 1
ATOM 1482 C C . GLU A 1 184 ? -4.091 -15.395 -10.494 1.00 90.00 184 GLU A C 1
ATOM 1484 O O . GLU A 1 184 ? -5.264 -15.761 -10.427 1.00 90.00 184 GLU A O 1
ATOM 1489 N N . ASP A 1 185 ? -3.058 -16.217 -10.316 1.00 89.50 185 ASP A N 1
ATOM 1490 C CA . ASP A 1 185 ? -3.194 -17.638 -10.016 1.00 89.50 185 ASP A CA 1
ATOM 1491 C C . ASP A 1 185 ? -3.979 -17.834 -8.716 1.00 89.50 185 ASP A C 1
ATOM 1493 O O . ASP A 1 185 ? -4.979 -18.551 -8.715 1.00 89.50 185 ASP A O 1
ATOM 1497 N N . GLU A 1 186 ? -3.620 -17.147 -7.624 1.00 88.75 186 GLU A N 1
ATOM 1498 C CA . GLU A 1 186 ? -4.363 -17.208 -6.357 1.00 88.75 186 GLU A CA 1
ATOM 1499 C C . GLU A 1 186 ? -5.830 -16.787 -6.540 1.00 88.75 186 GLU A C 1
ATOM 1501 O O . GLU A 1 186 ? -6.734 -17.467 -6.054 1.00 88.75 186 GLU A O 1
ATOM 1506 N N . LEU A 1 187 ? -6.086 -15.700 -7.274 1.00 87.75 187 LEU A N 1
ATOM 1507 C CA . LEU A 1 187 ? -7.436 -15.185 -7.498 1.00 87.75 187 LEU A CA 1
ATOM 1508 C C . LEU A 1 187 ? -8.262 -16.049 -8.460 1.00 87.75 187 LEU A C 1
ATOM 1510 O O . LEU A 1 187 ? -9.481 -16.080 -8.318 1.00 87.75 187 LEU A O 1
ATOM 1514 N N . SER A 1 188 ? -7.632 -16.771 -9.390 1.00 86.75 188 SER A N 1
ATOM 1515 C CA . SER A 1 188 ? -8.310 -17.651 -10.356 1.00 86.75 188 SER A CA 1
ATOM 1516 C C . SER A 1 188 ? -9.035 -18.829 -9.699 1.00 86.75 188 SER A C 1
ATOM 1518 O O . SER A 1 188 ? -9.968 -19.383 -10.276 1.00 86.75 188 SER A O 1
ATOM 1520 N N . HIS A 1 189 ? -8.647 -19.183 -8.469 1.00 86.38 189 HIS A N 1
ATOM 1521 C CA . HIS A 1 189 ? -9.309 -20.213 -7.667 1.00 86.38 189 HIS A CA 1
ATOM 1522 C C . HIS A 1 189 ? -10.691 -19.780 -7.166 1.00 86.38 189 HIS A C 1
ATOM 1524 O O . HIS A 1 189 ? -11.475 -20.612 -6.706 1.00 86.38 189 HIS A O 1
ATOM 1530 N N . PHE A 1 190 ? -10.987 -18.484 -7.223 1.00 82.12 190 PHE A N 1
ATOM 1531 C CA . PHE A 1 190 ? -12.277 -17.931 -6.856 1.00 82.12 190 PHE A CA 1
ATOM 1532 C C . PHE A 1 190 ? -13.018 -17.582 -8.152 1.00 82.12 190 PHE A C 1
ATOM 1534 O O . PHE A 1 190 ? -12.454 -16.896 -9.000 1.00 82.12 190 PHE A O 1
ATOM 1541 N N . ASP A 1 191 ? -14.264 -18.053 -8.315 1.00 70.19 191 ASP A N 1
ATOM 1542 C CA . ASP A 1 191 ? -15.135 -17.838 -9.494 1.00 70.19 191 ASP A CA 1
ATOM 1543 C C . ASP A 1 191 ? -15.557 -16.356 -9.666 1.00 70.19 191 ASP A C 1
ATOM 1545 O O . ASP A 1 191 ? -16.737 -16.001 -9.742 1.00 70.19 191 ASP A O 1
ATOM 1549 N N . ASP A 1 192 ? -14.588 -15.448 -9.690 1.00 73.00 192 ASP A N 1
ATOM 1550 C CA . ASP A 1 192 ? -14.764 -14.012 -9.741 1.00 73.00 192 ASP A CA 1
ATOM 1551 C C . ASP A 1 192 ? -14.247 -13.443 -11.060 1.00 73.00 192 ASP A C 1
ATOM 1553 O O . ASP A 1 192 ? -13.057 -13.220 -11.284 1.00 73.00 192 ASP A O 1
ATOM 1557 N N . SER A 1 193 ? -15.208 -13.115 -11.918 1.00 64.75 193 SER A N 1
ATOM 1558 C CA . SER A 1 193 ? -14.997 -12.480 -13.221 1.00 64.75 193 SER A CA 1
ATOM 1559 C C . SER A 1 193 ? -14.300 -11.112 -13.185 1.00 64.75 193 SER A C 1
ATOM 1561 O O . SER A 1 193 ? -13.949 -10.586 -14.242 1.00 64.75 193 SER A O 1
ATOM 1563 N N . THR A 1 194 ? -14.117 -10.492 -12.012 1.00 69.31 194 THR A N 1
ATOM 1564 C CA . THR A 1 194 ? -13.555 -9.137 -11.927 1.00 69.31 194 THR A CA 1
ATOM 1565 C C . THR A 1 194 ? -12.024 -9.092 -11.946 1.00 69.31 194 THR A C 1
ATOM 1567 O O . THR A 1 194 ? -11.494 -8.029 -12.277 1.00 69.31 194 THR A O 1
ATOM 1570 N N . GLY A 1 195 ? -11.338 -10.217 -11.673 1.00 65.88 195 GLY A N 1
ATOM 1571 C CA . GLY A 1 195 ? -9.891 -10.425 -11.870 1.00 65.88 195 GLY A CA 1
ATOM 1572 C C . GLY A 1 195 ? -8.965 -9.287 -11.407 1.00 65.88 195 GLY A C 1
ATOM 1573 O O . GLY A 1 195 ? -9.343 -8.421 -10.610 1.00 65.88 195 GLY A O 1
ATOM 1574 N N . LEU A 1 196 ? -7.730 -9.273 -11.919 1.00 77.12 196 LEU A N 1
ATOM 1575 C CA . LEU A 1 196 ? -6.835 -8.115 -11.862 1.00 77.12 196 LEU A CA 1
ATOM 1576 C C . LEU A 1 196 ? -6.916 -7.354 -13.194 1.00 77.12 196 LEU A C 1
ATOM 1578 O O . LEU A 1 196 ? -6.468 -7.828 -14.230 1.00 77.12 196 LEU A O 1
ATOM 1582 N N . GLN A 1 197 ? -7.461 -6.138 -13.199 1.00 72.75 197 GLN A N 1
ATOM 1583 C CA . GLN A 1 197 ? -7.588 -5.341 -14.429 1.00 72.75 197 GLN A CA 1
ATOM 1584 C C . GLN A 1 197 ? -6.243 -4.721 -14.857 1.00 72.75 197 GLN A C 1
ATOM 1586 O O . GLN A 1 197 ? -5.950 -3.589 -14.472 1.00 72.75 197 GLN A O 1
ATOM 1591 N N . HIS A 1 198 ? -5.426 -5.444 -15.634 1.00 76.56 198 HIS A N 1
ATOM 1592 C CA . HIS A 1 198 ? -4.097 -4.956 -16.048 1.00 76.56 198 HIS A CA 1
ATOM 1593 C C . HIS A 1 198 ? -3.576 -5.477 -17.400 1.00 76.56 198 HIS A C 1
ATOM 1595 O O . HIS A 1 198 ? -2.378 -5.590 -17.623 1.00 76.56 198 HIS A O 1
ATOM 1601 N N . THR A 1 199 ? -4.446 -5.780 -18.359 1.00 76.19 199 THR A N 1
ATOM 1602 C CA . THR A 1 199 ? -4.043 -6.457 -19.610 1.00 76.19 199 THR A CA 1
ATOM 1603 C C . THR A 1 199 ? -3.182 -5.618 -20.567 1.00 76.19 199 THR A C 1
ATOM 1605 O O . THR A 1 199 ? -2.573 -6.163 -21.497 1.00 76.19 199 THR A O 1
ATOM 1608 N N . ARG A 1 200 ? -3.134 -4.289 -20.395 1.00 88.44 200 ARG A N 1
ATOM 1609 C CA . ARG A 1 200 ? -2.482 -3.370 -21.343 1.00 88.44 200 ARG A CA 1
ATOM 1610 C C . ARG A 1 200 ? -1.145 -2.847 -20.826 1.00 88.44 200 ARG A C 1
ATOM 1612 O O . ARG A 1 200 ? -0.204 -2.686 -21.601 1.00 88.44 200 ARG A O 1
ATOM 1619 N N . GLU A 1 201 ? -1.066 -2.573 -19.537 1.00 93.00 201 GLU A N 1
ATOM 1620 C CA . GLU A 1 201 ? 0.035 -1.890 -18.869 1.00 93.00 201 GLU A CA 1
ATOM 1621 C C . GLU A 1 201 ? 1.358 -2.675 -18.904 1.00 93.00 201 GLU A C 1
ATOM 1623 O O . GLU A 1 201 ? 2.360 -2.059 -19.274 1.00 93.00 201 GLU A O 1
ATOM 1628 N N . PRO A 1 202 ? 1.401 -4.004 -18.652 1.00 93.44 202 PRO A N 1
ATOM 1629 C CA . PRO A 1 202 ? 2.618 -4.805 -18.793 1.00 93.44 202 PRO A CA 1
ATOM 1630 C C . PRO A 1 202 ? 3.190 -4.722 -20.210 1.00 93.44 202 PRO A C 1
ATOM 1632 O O . PRO A 1 202 ? 4.374 -4.456 -20.401 1.00 93.44 202 PRO A O 1
ATOM 1635 N N . LYS A 1 203 ? 2.328 -4.841 -21.232 1.00 94.06 203 LYS A N 1
ATOM 1636 C CA . LYS A 1 203 ? 2.734 -4.768 -22.646 1.00 94.06 203 LYS A CA 1
ATOM 1637 C C . LYS A 1 203 ? 3.313 -3.401 -22.998 1.00 94.06 203 LYS A C 1
ATOM 1639 O O . LYS A 1 203 ? 4.294 -3.309 -23.735 1.00 94.06 203 LYS A O 1
ATOM 1644 N N . LEU A 1 204 ? 2.703 -2.330 -22.488 1.00 94.88 204 LEU A N 1
ATOM 1645 C CA . LEU A 1 204 ? 3.189 -0.969 -22.700 1.00 94.88 204 LEU 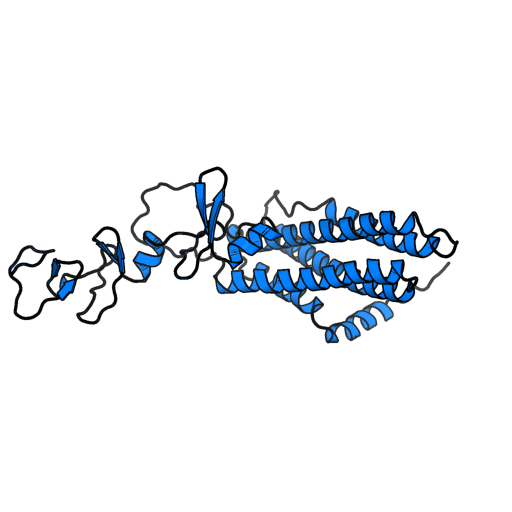A CA 1
ATOM 1646 C C . LEU A 1 204 ? 4.522 -0.725 -21.990 1.00 94.88 204 LEU A C 1
ATOM 1648 O O . LEU A 1 204 ? 5.402 -0.110 -22.591 1.00 94.88 204 LEU A O 1
ATOM 1652 N N . LEU A 1 205 ? 4.699 -1.246 -20.774 1.00 96.50 205 LEU A N 1
ATOM 1653 C CA . LEU A 1 205 ? 5.967 -1.190 -20.053 1.00 96.50 205 LEU A CA 1
ATOM 1654 C C . LEU A 1 205 ? 7.078 -1.903 -20.838 1.00 96.50 205 LEU A C 1
ATOM 1656 O O . LEU A 1 205 ? 8.097 -1.281 -21.136 1.00 96.50 205 LEU A O 1
ATOM 1660 N N . CYS A 1 206 ? 6.848 -3.144 -21.278 1.00 96.31 206 CYS A N 1
ATOM 1661 C CA . CYS A 1 206 ? 7.810 -3.892 -22.094 1.00 96.31 206 CYS A CA 1
ATOM 1662 C C . CYS A 1 206 ? 8.151 -3.155 -23.394 1.00 96.31 206 CYS A C 1
ATOM 1664 O O . CYS A 1 206 ? 9.322 -3.011 -23.740 1.00 96.31 206 CYS A O 1
ATOM 1666 N N . LYS A 1 207 ? 7.148 -2.601 -24.092 1.00 96.19 207 LYS A N 1
ATOM 1667 C CA . LYS A 1 207 ? 7.379 -1.801 -25.304 1.00 96.19 207 LYS A CA 1
ATOM 1668 C C . LYS A 1 207 ? 8.277 -0.590 -25.031 1.00 96.19 207 LYS A C 1
ATOM 1670 O O . LYS A 1 207 ? 9.092 -0.233 -25.879 1.00 96.19 207 LYS A O 1
ATOM 1675 N N . LYS A 1 208 ? 8.142 0.050 -23.867 1.00 95.94 208 LYS A N 1
ATOM 1676 C CA . LYS A 1 208 ? 8.980 1.188 -23.468 1.00 95.94 208 LYS A CA 1
ATOM 1677 C C . LYS A 1 208 ? 10.400 0.775 -23.091 1.00 95.94 208 LYS A C 1
ATOM 1679 O O . LYS A 1 208 ? 11.326 1.487 -23.466 1.00 95.94 208 LYS A O 1
ATOM 1684 N N . ILE A 1 209 ? 10.576 -0.384 -22.460 1.00 95.75 209 ILE A N 1
ATOM 1685 C CA . ILE A 1 209 ? 11.896 -0.979 -22.204 1.00 95.75 209 ILE A CA 1
ATOM 1686 C C . ILE A 1 209 ? 12.613 -1.276 -23.531 1.00 95.75 209 ILE A C 1
ATOM 1688 O O . ILE A 1 209 ? 13.744 -0.846 -23.734 1.00 95.75 209 ILE A O 1
ATOM 1692 N N . VAL A 1 210 ? 11.934 -1.919 -24.486 1.00 94.88 210 VAL A N 1
ATOM 1693 C CA . VAL A 1 210 ? 12.495 -2.184 -25.826 1.00 94.88 210 VAL A CA 1
ATOM 1694 C C . VAL A 1 210 ? 12.847 -0.880 -26.549 1.00 94.88 210 VAL A C 1
ATOM 1696 O O . VAL A 1 210 ? 13.917 -0.764 -27.141 1.00 94.88 210 VAL A O 1
ATOM 1699 N N . SER A 1 211 ? 11.981 0.133 -26.460 1.00 92.81 211 SER A N 1
ATOM 1700 C CA . SER A 1 211 ? 12.243 1.450 -27.047 1.00 92.81 211 SER A CA 1
ATOM 1701 C C . SER A 1 211 ? 13.482 2.123 -26.450 1.00 92.81 211 SER A C 1
ATOM 1703 O O . SER A 1 211 ? 14.205 2.790 -27.181 1.00 92.81 211 SER A O 1
ATOM 1705 N N . PHE A 1 212 ? 13.759 1.934 -25.157 1.00 92.62 212 PHE A N 1
ATOM 1706 C CA . PHE A 1 212 ? 14.982 2.434 -24.525 1.00 92.62 212 PHE A CA 1
ATOM 1707 C C . PHE A 1 212 ? 16.239 1.782 -25.121 1.00 92.62 212 PHE A C 1
ATOM 1709 O O . PHE A 1 212 ? 17.173 2.489 -25.492 1.00 92.62 212 PHE A O 1
ATOM 1716 N N . PHE A 1 213 ? 16.250 0.460 -25.314 1.00 91.81 213 PHE A N 1
ATOM 1717 C CA . PHE A 1 213 ? 17.374 -0.210 -25.983 1.00 91.81 213 PHE A CA 1
ATOM 1718 C C . PHE A 1 213 ? 17.513 0.194 -27.457 1.00 91.81 213 PHE A C 1
ATOM 1720 O O . PHE A 1 213 ? 18.629 0.343 -27.953 1.00 91.81 213 PHE A O 1
ATOM 1727 N N . SER A 1 214 ? 16.396 0.449 -28.148 1.00 89.06 214 SER A N 1
ATOM 1728 C CA . SER A 1 214 ? 16.424 1.009 -29.503 1.00 89.06 214 SER A CA 1
ATOM 1729 C C . SER A 1 214 ? 17.134 2.363 -29.525 1.00 89.06 214 SER A C 1
ATOM 1731 O O . SER A 1 214 ? 18.002 2.574 -30.369 1.00 89.06 214 SER A O 1
ATOM 1733 N N . VAL A 1 215 ? 16.840 3.246 -28.567 1.00 84.81 215 VAL A N 1
ATOM 1734 C CA . VAL A 1 215 ? 17.532 4.534 -28.429 1.00 84.81 215 VAL A CA 1
ATOM 1735 C C . VAL A 1 215 ? 19.034 4.327 -28.211 1.00 84.81 215 VAL A C 1
ATOM 1737 O O . VAL A 1 215 ? 19.827 4.904 -28.948 1.00 84.81 215 VAL A O 1
ATOM 1740 N N . LEU A 1 216 ? 19.435 3.430 -27.301 1.00 84.38 216 LEU A N 1
ATOM 1741 C CA . LEU A 1 216 ? 20.852 3.109 -27.066 1.00 84.38 216 LEU A CA 1
ATOM 1742 C C . LEU A 1 216 ? 21.584 2.594 -28.318 1.00 84.38 216 LEU A C 1
ATOM 1744 O O . LEU A 1 216 ? 22.776 2.853 -28.489 1.00 84.38 216 LEU A O 1
ATOM 1748 N N . SER A 1 217 ? 20.887 1.860 -29.190 1.00 82.62 217 SER A N 1
ATOM 1749 C CA . SER A 1 217 ? 21.473 1.324 -30.426 1.00 82.62 217 SER A CA 1
ATOM 1750 C C . SER A 1 217 ? 21.691 2.389 -31.511 1.00 82.62 217 SER A C 1
ATOM 1752 O O . SER A 1 217 ? 22.666 2.305 -32.253 1.00 82.62 217 SER A O 1
ATOM 1754 N N . HIS A 1 218 ? 20.833 3.414 -31.582 1.00 71.31 218 HIS A N 1
ATOM 1755 C CA . HIS A 1 218 ? 20.892 4.462 -32.614 1.00 71.31 218 HIS A CA 1
ATOM 1756 C C . HIS A 1 218 ? 21.818 5.631 -32.232 1.00 71.31 218 HIS A C 1
ATOM 1758 O O . HIS A 1 218 ? 22.229 6.414 -33.085 1.00 71.31 218 HIS A O 1
ATOM 1764 N N . THR A 1 219 ? 22.204 5.752 -30.961 1.00 61.25 219 THR A N 1
ATOM 1765 C CA . THR A 1 219 ? 23.049 6.849 -30.457 1.00 61.25 219 THR A CA 1
ATOM 1766 C C . THR A 1 219 ? 24.540 6.719 -30.766 1.00 61.25 219 THR A C 1
ATOM 1768 O O . THR A 1 219 ? 25.313 7.612 -30.425 1.00 61.25 219 THR A O 1
ATOM 1771 N N . GLN A 1 220 ? 24.965 5.659 -31.461 1.00 57.50 220 GLN A N 1
ATOM 1772 C CA . GLN A 1 220 ? 26.339 5.551 -31.966 1.00 57.50 220 GLN A CA 1
ATOM 1773 C C . GLN A 1 220 ? 26.628 6.504 -33.153 1.00 57.50 220 GLN A C 1
ATOM 1775 O O . GLN A 1 220 ? 27.778 6.594 -33.574 1.00 57.50 220 GLN A O 1
ATOM 1780 N N . SER A 1 221 ? 25.633 7.245 -33.679 1.00 51.81 221 SER A N 1
ATOM 1781 C CA . SER A 1 221 ? 25.747 8.018 -34.933 1.00 51.81 221 SER A CA 1
ATOM 1782 C C . SER A 1 221 ? 25.433 9.535 -34.873 1.00 51.81 221 SER A C 1
ATOM 1784 O O . SER A 1 221 ? 24.995 10.095 -35.871 1.00 51.81 221 SER A O 1
ATOM 1786 N N . ASN A 1 222 ? 25.774 10.236 -33.780 1.00 52.28 222 ASN A N 1
ATOM 1787 C CA . ASN A 1 222 ? 26.106 11.688 -33.768 1.00 52.28 222 ASN A CA 1
ATOM 1788 C C . ASN A 1 222 ? 25.038 12.819 -33.652 1.00 52.28 222 ASN A C 1
ATOM 1790 O O . ASN A 1 222 ? 25.420 13.969 -33.855 1.00 52.28 222 ASN A O 1
ATOM 1794 N N . GLU A 1 223 ? 23.786 12.633 -33.204 1.00 56.25 223 GLU A N 1
ATOM 1795 C CA . GLU A 1 223 ? 22.905 13.799 -32.901 1.00 56.25 223 GLU A CA 1
ATOM 1796 C C . GLU A 1 223 ? 22.327 13.811 -31.471 1.00 56.25 223 GLU A C 1
ATOM 1798 O O . GLU A 1 223 ? 21.521 12.969 -31.085 1.00 56.25 223 GLU A O 1
ATOM 1803 N N . SER A 1 224 ? 22.743 14.797 -30.665 1.00 58.91 224 SER A N 1
ATOM 1804 C CA . SER A 1 224 ? 22.513 14.862 -29.210 1.00 58.91 224 SER A CA 1
ATOM 1805 C C . SER A 1 224 ? 21.295 15.688 -28.766 1.00 58.91 224 SER A C 1
ATOM 1807 O O . SER A 1 224 ? 20.778 15.471 -27.668 1.00 58.91 224 SER A O 1
ATOM 1809 N N . ASN A 1 225 ? 20.789 16.614 -29.588 1.00 58.91 225 ASN A N 1
ATOM 1810 C CA . ASN A 1 225 ? 19.752 17.559 -29.142 1.00 58.91 225 ASN A CA 1
ATOM 1811 C C . ASN A 1 225 ? 18.328 16.967 -29.092 1.00 58.91 225 ASN A C 1
ATOM 1813 O O . ASN A 1 225 ? 17.528 17.408 -28.270 1.00 58.91 225 ASN A O 1
ATOM 1817 N N . GLY A 1 226 ? 18.002 15.963 -29.917 1.00 65.81 226 GLY A N 1
ATOM 1818 C CA . GLY A 1 226 ? 16.692 15.281 -29.892 1.00 65.81 226 GLY A CA 1
ATOM 1819 C C . GLY A 1 226 ? 16.598 14.133 -28.877 1.00 65.81 226 GLY A C 1
ATOM 1820 O O . GLY A 1 226 ? 15.523 13.843 -28.349 1.00 65.81 226 GLY A O 1
ATOM 1821 N N . LEU A 1 227 ? 17.743 13.533 -28.548 1.00 74.50 227 LEU A N 1
ATOM 1822 C CA . LEU A 1 227 ? 17.866 12.343 -27.707 1.00 74.50 227 LEU A CA 1
ATOM 1823 C C . LEU A 1 227 ? 17.344 12.552 -26.279 1.00 74.50 227 LEU A C 1
ATOM 1825 O O . LEU A 1 227 ? 16.685 11.685 -25.710 1.00 74.50 227 LEU A O 1
ATOM 1829 N N . THR A 1 228 ? 17.634 13.710 -25.688 1.00 76.69 228 THR A N 1
ATOM 1830 C CA . THR A 1 228 ? 17.296 13.991 -24.284 1.00 76.69 228 THR A CA 1
ATOM 1831 C C . THR A 1 228 ? 15.787 14.078 -24.052 1.00 76.69 228 THR A C 1
ATOM 1833 O O . THR A 1 228 ? 15.299 13.607 -23.027 1.00 76.69 228 THR A O 1
ATOM 1836 N N . GLN A 1 229 ? 15.032 14.620 -25.014 1.00 84.25 229 GLN A N 1
ATOM 1837 C CA . GLN A 1 229 ? 13.571 14.724 -24.936 1.00 84.25 229 GLN A CA 1
ATOM 1838 C C . GLN A 1 229 ? 12.889 13.369 -25.132 1.00 84.25 229 GLN A C 1
ATOM 1840 O O . GLN A 1 229 ? 11.962 13.025 -24.392 1.00 84.25 229 GLN A O 1
ATOM 1845 N N . GLU A 1 230 ? 13.365 12.577 -26.094 1.00 87.75 230 GLU A N 1
ATOM 1846 C CA . GLU A 1 230 ? 12.867 11.219 -26.310 1.00 87.75 230 GLU A CA 1
ATOM 1847 C C . GLU A 1 230 ? 13.129 10.339 -25.082 1.00 87.75 230 GLU A C 1
ATOM 1849 O O . GLU A 1 230 ? 12.215 9.682 -24.575 1.00 87.75 230 GLU A O 1
ATOM 1854 N N . LEU A 1 231 ? 14.341 10.410 -24.529 1.00 89.88 231 LEU A N 1
ATOM 1855 C CA . LEU A 1 231 ? 14.714 9.675 -23.330 1.00 89.88 231 LEU A CA 1
ATOM 1856 C C . LEU A 1 231 ? 13.884 10.096 -22.114 1.00 89.88 231 LEU A C 1
ATOM 1858 O O . LEU A 1 231 ? 13.383 9.225 -21.405 1.00 89.88 231 LEU A O 1
ATOM 1862 N N . LEU A 1 232 ? 13.666 11.400 -21.906 1.00 91.38 232 LEU A N 1
ATOM 1863 C CA . LEU A 1 232 ? 12.816 11.913 -20.827 1.00 91.38 232 LEU A CA 1
ATOM 1864 C C . LEU A 1 232 ? 11.381 11.365 -20.928 1.00 91.38 232 LEU A C 1
ATOM 1866 O O . LEU A 1 232 ? 10.795 10.942 -19.926 1.00 91.38 232 LEU A O 1
ATOM 1870 N N . SER A 1 233 ? 10.824 11.322 -22.141 1.00 93.06 233 SER A N 1
ATOM 1871 C CA . SER A 1 233 ? 9.504 10.735 -22.400 1.00 93.06 233 SER A CA 1
ATOM 1872 C C . SER A 1 233 ? 9.469 9.238 -22.070 1.00 93.06 233 SER A C 1
ATOM 1874 O O . SER A 1 233 ? 8.524 8.757 -21.433 1.00 93.06 233 SER A O 1
ATOM 1876 N N . LEU A 1 234 ? 10.516 8.497 -22.451 1.00 94.44 234 LEU A N 1
ATOM 1877 C CA . LEU A 1 234 ? 10.648 7.072 -22.153 1.00 94.44 234 LEU A CA 1
ATOM 1878 C C . LEU A 1 234 ? 10.688 6.816 -20.648 1.00 94.44 234 LEU A C 1
ATOM 1880 O O . LEU A 1 234 ? 9.818 6.104 -20.144 1.00 94.44 234 LEU A O 1
ATOM 1884 N N . VAL A 1 235 ? 11.618 7.438 -19.923 1.00 94.50 235 VAL A N 1
ATOM 1885 C CA . VAL A 1 235 ? 11.788 7.216 -18.478 1.00 94.50 235 VAL A CA 1
ATOM 1886 C C . VAL A 1 235 ? 10.549 7.624 -17.676 1.00 94.50 235 VAL A C 1
ATOM 1888 O O . VAL A 1 235 ? 10.136 6.904 -16.768 1.00 94.50 235 VAL A O 1
ATOM 1891 N N . THR A 1 236 ? 9.870 8.704 -18.082 1.00 95.62 236 THR A N 1
ATOM 1892 C CA . THR A 1 236 ? 8.596 9.125 -17.475 1.00 95.62 236 THR A CA 1
ATOM 1893 C C . THR A 1 236 ? 7.513 8.065 -17.669 1.00 95.62 236 THR A C 1
ATOM 1895 O O . THR A 1 236 ? 6.759 7.753 -16.745 1.00 95.62 236 THR A O 1
ATOM 1898 N N . SER A 1 237 ? 7.438 7.474 -18.866 1.00 96.62 237 SER A N 1
ATOM 1899 C CA . SER A 1 237 ? 6.471 6.414 -19.145 1.00 96.62 237 SER A CA 1
ATOM 1900 C C . SER A 1 237 ? 6.778 5.115 -18.390 1.00 96.62 237 SER A C 1
ATOM 1902 O O . SER A 1 237 ? 5.845 4.490 -17.892 1.00 96.62 237 SER A O 1
ATOM 1904 N N . LEU A 1 238 ? 8.057 4.747 -18.226 1.00 97.38 238 LEU A N 1
ATOM 1905 C CA . LEU A 1 238 ? 8.473 3.598 -17.411 1.00 97.38 238 LEU A CA 1
ATOM 1906 C C . LEU A 1 238 ? 8.013 3.761 -15.958 1.00 97.38 238 LEU A C 1
ATOM 1908 O O . LEU A 1 238 ? 7.330 2.882 -15.432 1.00 97.38 238 LEU A O 1
ATOM 1912 N N . ALA A 1 239 ? 8.305 4.916 -15.348 1.00 96.81 239 ALA A N 1
ATOM 1913 C CA . ALA A 1 239 ? 7.885 5.229 -13.983 1.00 96.81 239 ALA A CA 1
ATOM 1914 C C . ALA A 1 239 ? 6.356 5.178 -13.833 1.00 96.81 239 ALA A C 1
ATOM 1916 O O . ALA A 1 239 ? 5.829 4.620 -12.868 1.00 96.81 239 ALA A O 1
ATOM 1917 N N . HIS A 1 240 ? 5.628 5.723 -14.813 1.00 95.88 240 HIS A N 1
ATOM 1918 C CA . HIS A 1 240 ? 4.170 5.703 -14.815 1.00 95.88 240 HIS A CA 1
ATOM 1919 C C . HIS A 1 240 ? 3.603 4.277 -14.840 1.00 95.88 240 HIS A C 1
ATOM 1921 O O . HIS A 1 240 ? 2.787 3.939 -13.980 1.00 95.88 240 HIS A O 1
ATOM 1927 N N . TYR A 1 241 ? 4.015 3.439 -15.797 1.00 96.81 241 TYR A N 1
ATOM 1928 C CA . TYR A 1 241 ? 3.473 2.083 -15.917 1.00 96.81 241 TYR A CA 1
ATOM 1929 C C . TYR A 1 241 ? 3.850 1.209 -14.725 1.00 96.81 241 TYR A C 1
ATOM 1931 O O . TYR A 1 241 ? 2.987 0.494 -14.218 1.00 96.81 241 TYR A O 1
ATOM 1939 N N . LEU A 1 242 ? 5.083 1.325 -14.220 1.00 96.00 242 LEU A N 1
ATOM 1940 C CA . LEU A 1 242 ? 5.501 0.618 -13.013 1.00 96.00 242 LEU A CA 1
ATOM 1941 C C . LEU A 1 242 ? 4.586 0.964 -11.831 1.00 96.00 242 LEU A C 1
ATOM 1943 O O . LEU A 1 242 ? 4.033 0.075 -11.192 1.00 96.00 242 LEU A O 1
ATOM 1947 N N . LYS A 1 243 ? 4.326 2.256 -11.604 1.00 95.44 243 LYS A N 1
ATOM 1948 C CA . LYS A 1 243 ? 3.425 2.724 -10.543 1.00 95.44 243 LYS A CA 1
ATOM 1949 C C . LYS A 1 243 ? 1.998 2.190 -10.688 1.00 95.44 243 LYS A C 1
ATOM 1951 O O . LYS A 1 243 ? 1.348 1.877 -9.685 1.00 95.44 243 LYS A O 1
ATOM 1956 N N . VAL A 1 244 ? 1.484 2.112 -11.917 1.00 95.12 244 VAL A N 1
ATOM 1957 C CA . VAL A 1 244 ? 0.158 1.533 -12.182 1.00 95.12 244 VAL A CA 1
ATOM 1958 C C . VAL A 1 244 ? 0.143 0.043 -11.844 1.00 95.12 244 VAL A C 1
ATOM 1960 O O . VAL A 1 244 ? -0.787 -0.409 -11.182 1.00 95.12 244 VAL A O 1
ATOM 1963 N N . LEU A 1 245 ? 1.185 -0.700 -12.207 1.00 95.94 245 LEU A N 1
ATOM 1964 C CA . LEU A 1 245 ? 1.302 -2.128 -11.910 1.00 95.94 245 LEU A CA 1
ATOM 1965 C C . LEU A 1 245 ? 1.476 -2.405 -10.413 1.00 95.94 245 LEU A C 1
ATOM 1967 O O . LEU A 1 245 ? 0.803 -3.278 -9.875 1.00 95.94 245 LEU A O 1
ATOM 1971 N N . THR A 1 246 ? 2.259 -1.597 -9.692 1.00 95.94 246 THR A N 1
ATOM 1972 C CA . THR A 1 246 ? 2.347 -1.677 -8.224 1.00 95.94 246 THR A CA 1
ATOM 1973 C C . THR A 1 246 ? 0.979 -1.465 -7.567 1.00 95.94 246 THR A C 1
ATOM 1975 O O . THR A 1 246 ? 0.618 -2.164 -6.621 1.00 95.94 246 THR A O 1
ATOM 1978 N N . ARG A 1 247 ? 0.171 -0.530 -8.091 1.00 95.44 247 ARG A N 1
ATOM 1979 C CA . ARG A 1 247 ? -1.219 -0.333 -7.646 1.00 95.44 247 ARG A CA 1
ATOM 1980 C C . ARG A 1 247 ? -2.082 -1.566 -7.925 1.00 95.44 247 ARG A C 1
ATOM 1982 O O . ARG A 1 247 ? -2.900 -1.904 -7.072 1.00 95.44 247 ARG A O 1
ATOM 1989 N N . VAL A 1 248 ? -1.958 -2.185 -9.100 1.00 94.19 248 VAL A N 1
ATOM 1990 C CA . VAL A 1 248 ? -2.701 -3.406 -9.460 1.00 94.19 248 VAL A CA 1
ATOM 1991 C C . VAL A 1 248 ? -2.360 -4.528 -8.485 1.00 94.19 248 VAL A C 1
ATOM 1993 O O . VAL A 1 248 ? -3.275 -5.065 -7.865 1.00 94.19 248 VAL A O 1
ATOM 1996 N N . ALA A 1 249 ? -1.071 -4.804 -8.275 1.00 95.31 249 ALA A N 1
ATOM 1997 C CA . ALA A 1 249 ? -0.605 -5.833 -7.349 1.00 95.31 249 ALA A CA 1
ATOM 1998 C C . ALA A 1 249 ? -1.148 -5.604 -5.928 1.00 95.31 249 ALA A C 1
ATOM 2000 O O . ALA A 1 249 ? -1.741 -6.500 -5.329 1.00 95.31 249 ALA A O 1
ATOM 2001 N N . LEU A 1 250 ? -1.048 -4.370 -5.411 1.00 95.38 250 LEU A N 1
ATOM 2002 C CA . LEU A 1 250 ? -1.576 -4.037 -4.086 1.00 95.38 250 LEU A CA 1
ATOM 2003 C C . LEU A 1 250 ? -3.099 -4.229 -4.001 1.00 95.38 250 LEU A C 1
ATOM 2005 O O . LEU A 1 250 ? -3.594 -4.753 -3.005 1.00 95.38 250 LEU A O 1
ATOM 2009 N N . LYS A 1 251 ? -3.857 -3.816 -5.025 1.00 92.50 251 LYS A N 1
ATOM 2010 C CA . LYS A 1 251 ? -5.312 -4.032 -5.061 1.00 92.50 251 LYS A CA 1
ATOM 2011 C C . LYS A 1 251 ? -5.664 -5.518 -5.090 1.00 92.50 251 LYS A C 1
ATOM 2013 O O . LYS A 1 251 ? -6.586 -5.902 -4.380 1.00 92.50 251 LYS A O 1
ATOM 2018 N N . GLY A 1 252 ? -4.937 -6.328 -5.861 1.00 92.00 252 GLY A N 1
ATOM 2019 C CA . GLY A 1 252 ? -5.111 -7.782 -5.907 1.00 92.00 252 GLY A CA 1
ATOM 2020 C C . GLY A 1 252 ? -4.877 -8.434 -4.555 1.00 92.00 252 GLY A C 1
ATOM 2021 O O . GLY A 1 252 ? -5.755 -9.125 -4.050 1.00 92.00 252 GLY A O 1
ATOM 2022 N N . ALA A 1 253 ? -3.750 -8.126 -3.915 1.00 93.19 253 ALA A N 1
ATOM 2023 C CA . ALA A 1 253 ? -3.423 -8.669 -2.601 1.00 93.19 253 ALA A CA 1
ATOM 2024 C C . ALA A 1 253 ? -4.425 -8.240 -1.514 1.00 93.19 253 ALA A C 1
ATOM 2026 O O . ALA A 1 253 ? -4.814 -9.046 -0.668 1.00 93.19 253 ALA A O 1
ATOM 2027 N N . LEU A 1 254 ? -4.879 -6.979 -1.541 1.00 91.44 254 LEU A N 1
ATOM 2028 C CA . LEU A 1 254 ? -5.927 -6.504 -0.635 1.00 91.44 254 LEU A CA 1
ATOM 2029 C C . LEU A 1 254 ? -7.243 -7.239 -0.877 1.00 91.44 254 LEU A C 1
ATOM 2031 O O . LEU A 1 254 ? -7.862 -7.681 0.083 1.00 91.44 254 LEU A O 1
ATOM 2035 N N . LYS A 1 255 ? -7.640 -7.412 -2.139 1.00 88.56 255 LYS A N 1
ATOM 2036 C CA . LYS A 1 255 ? -8.849 -8.139 -2.523 1.00 88.56 255 LYS A CA 1
ATOM 2037 C C . LYS A 1 255 ? -8.805 -9.595 -2.051 1.00 88.56 255 LYS A C 1
ATOM 2039 O O . LYS A 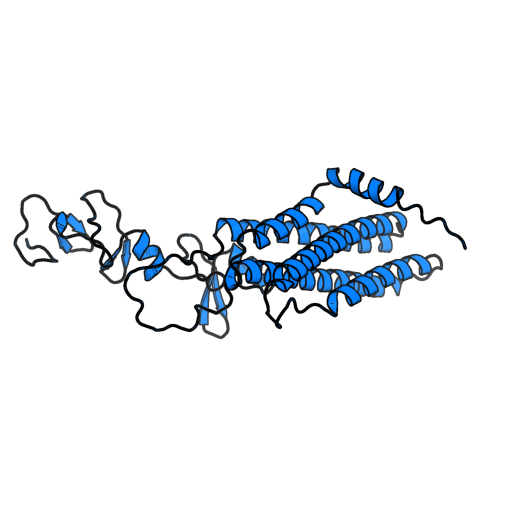1 255 ? -9.742 -10.036 -1.388 1.00 88.56 255 LYS A O 1
ATOM 2044 N N . ALA A 1 256 ? -7.695 -10.296 -2.290 1.00 89.00 256 ALA A N 1
ATOM 2045 C CA . ALA A 1 256 ? -7.460 -11.656 -1.803 1.00 89.00 256 ALA A CA 1
ATOM 2046 C C . ALA A 1 256 ? -7.639 -11.761 -0.278 1.00 89.00 256 ALA A C 1
ATOM 2048 O O . ALA A 1 256 ? -8.354 -12.633 0.221 1.00 89.00 256 ALA A O 1
ATOM 2049 N N . GLN A 1 257 ? -7.089 -10.812 0.482 1.00 88.62 257 GLN A N 1
ATOM 2050 C CA . GLN A 1 257 ? -7.231 -10.818 1.936 1.00 88.62 257 GLN A CA 1
ATOM 2051 C C . GLN A 1 257 ? -8.640 -10.433 2.416 1.00 88.62 257 GLN A C 1
ATOM 2053 O O . GLN A 1 257 ? -9.170 -11.071 3.330 1.00 88.62 257 GLN A O 1
ATOM 2058 N N . THR A 1 258 ? -9.254 -9.389 1.854 1.00 84.38 258 THR A N 1
ATOM 2059 C CA . THR A 1 258 ? -10.509 -8.837 2.384 1.00 84.38 258 THR A CA 1
ATOM 2060 C C . THR A 1 258 ? -11.746 -9.586 1.904 1.00 84.38 258 THR A C 1
ATOM 2062 O O . THR A 1 258 ? -12.672 -9.774 2.693 1.00 84.38 258 THR A O 1
ATOM 2065 N N . GLU A 1 259 ? -11.770 -10.003 0.637 1.00 85.44 259 GLU A N 1
ATOM 2066 C CA . GLU A 1 259 ? -12.926 -10.659 0.010 1.00 85.44 259 GLU A CA 1
ATOM 2067 C C . GLU A 1 259 ? -12.812 -12.186 0.114 1.00 85.44 259 GLU A C 1
ATOM 2069 O O . GLU A 1 259 ? -13.767 -12.842 0.532 1.00 85.44 259 GLU A O 1
ATOM 2074 N N . TYR A 1 260 ? -11.620 -12.738 -0.143 1.00 85.75 260 TYR A N 1
ATOM 2075 C CA . TYR A 1 260 ? -11.389 -14.191 -0.192 1.00 85.75 260 TYR A CA 1
ATOM 2076 C C . TYR A 1 260 ? -10.779 -14.795 1.073 1.00 85.75 260 TYR A C 1
ATOM 2078 O O . TYR A 1 260 ? -10.677 -16.013 1.195 1.00 85.75 260 TYR A O 1
ATOM 2086 N N . LYS A 1 261 ? -10.474 -13.962 2.077 1.00 84.75 261 LYS A N 1
ATOM 2087 C CA . LYS A 1 261 ? -9.929 -14.385 3.379 1.00 84.75 261 LYS A CA 1
ATOM 2088 C C . LYS A 1 261 ? -8.585 -15.109 3.265 1.00 84.75 261 LYS A C 1
ATOM 2090 O O . LYS A 1 261 ? -8.308 -16.001 4.065 1.00 84.75 261 LYS A O 1
ATOM 2095 N N . CYS A 1 262 ? -7.740 -14.693 2.325 1.00 87.06 262 CYS A N 1
ATOM 2096 C CA . CYS A 1 262 ? -6.353 -15.138 2.217 1.00 87.06 262 CYS A CA 1
ATOM 2097 C C . CYS A 1 262 ? -5.432 -14.167 2.987 1.00 87.06 262 CYS A C 1
ATOM 2099 O O . CYS A 1 262 ? -4.985 -13.161 2.438 1.00 87.06 262 CYS A O 1
ATOM 2101 N N . PRO A 1 263 ? -5.128 -14.396 4.283 1.00 83.31 263 PRO A N 1
ATOM 2102 C CA . PRO A 1 263 ? -4.339 -13.452 5.084 1.00 83.31 263 PRO A CA 1
ATOM 2103 C C . PRO A 1 263 ? -2.859 -13.389 4.676 1.00 83.31 263 PRO A C 1
ATOM 2105 O O . PRO A 1 263 ? -2.131 -12.501 5.125 1.00 83.31 263 PRO A O 1
ATOM 2108 N N . ALA A 1 264 ? -2.394 -14.347 3.871 1.00 90.06 264 ALA A N 1
ATOM 2109 C CA . ALA A 1 264 ? -1.006 -14.452 3.450 1.00 90.06 264 ALA A CA 1
ATOM 2110 C C . ALA A 1 264 ? -0.689 -13.631 2.190 1.00 90.06 264 ALA A C 1
ATOM 2112 O O . ALA A 1 264 ? 0.473 -13.275 2.015 1.00 90.06 264 ALA A O 1
ATOM 2113 N N . SER A 1 265 ? -1.680 -13.271 1.365 1.00 92.31 265 SER A N 1
ATOM 2114 C CA . SER A 1 265 ? -1.468 -12.668 0.038 1.00 92.31 265 SER A CA 1
ATOM 2115 C C . SER A 1 265 ? -0.700 -11.349 0.099 1.00 92.31 265 SER A C 1
ATOM 2117 O O . SER A 1 265 ? 0.284 -11.158 -0.612 1.00 92.31 265 SER A O 1
ATOM 2119 N N . ILE A 1 266 ? -1.074 -10.450 1.023 1.00 93.88 266 ILE A N 1
ATOM 2120 C CA . ILE A 1 266 ? -0.330 -9.199 1.245 1.00 93.88 266 ILE A CA 1
ATOM 2121 C C . ILE A 1 266 ? 1.104 -9.509 1.668 1.00 93.88 266 ILE A C 1
ATOM 2123 O O . ILE A 1 266 ? 2.046 -8.936 1.131 1.00 93.88 266 ILE A O 1
ATOM 2127 N N . LYS A 1 267 ? 1.294 -10.431 2.616 1.00 94.06 267 LYS A N 1
ATOM 2128 C CA . LYS A 1 267 ? 2.630 -10.773 3.111 1.00 94.06 267 LYS A CA 1
ATOM 2129 C C . LYS A 1 267 ? 3.507 -11.371 2.004 1.00 94.06 267 LYS A C 1
ATOM 2131 O O . LYS A 1 267 ? 4.675 -11.002 1.928 1.00 94.06 267 LYS A O 1
ATOM 2136 N N . ALA A 1 268 ? 2.951 -12.240 1.161 1.00 94.19 268 ALA A N 1
ATOM 2137 C CA . ALA A 1 268 ? 3.638 -12.858 0.030 1.00 94.19 268 ALA A CA 1
ATOM 2138 C C . ALA A 1 268 ? 4.096 -11.803 -0.991 1.00 94.19 268 ALA A C 1
ATOM 2140 O O . ALA A 1 268 ? 5.287 -11.739 -1.308 1.00 94.19 268 ALA A O 1
ATOM 2141 N N . LEU A 1 269 ? 3.193 -10.898 -1.394 1.00 95.69 269 LEU A N 1
ATOM 2142 C CA . LEU A 1 269 ? 3.518 -9.760 -2.259 1.00 95.69 269 LEU A CA 1
ATOM 2143 C C . LEU A 1 269 ? 4.666 -8.924 -1.675 1.00 95.69 269 LEU A C 1
ATOM 2145 O O . LEU A 1 269 ? 5.666 -8.672 -2.344 1.00 95.69 269 LEU A O 1
ATOM 2149 N N . LEU A 1 270 ? 4.546 -8.508 -0.410 1.00 95.38 270 LEU A N 1
ATOM 2150 C CA . LEU A 1 270 ? 5.562 -7.669 0.225 1.00 95.38 270 LEU A CA 1
ATOM 2151 C C . LEU A 1 270 ? 6.904 -8.395 0.362 1.00 95.38 270 LEU A C 1
ATOM 2153 O O . LEU A 1 270 ? 7.944 -7.762 0.181 1.00 95.38 270 LEU A O 1
ATOM 2157 N N . SER A 1 271 ? 6.908 -9.704 0.641 1.00 94.19 271 SER A N 1
ATOM 2158 C CA . SER A 1 271 ? 8.156 -10.470 0.684 1.00 94.19 271 SER A CA 1
ATOM 2159 C C . SER A 1 271 ? 8.873 -10.455 -0.661 1.00 94.19 271 SER A C 1
ATOM 2161 O O . SER A 1 271 ? 10.033 -10.055 -0.685 1.00 94.19 271 SER A O 1
ATOM 2163 N N . LYS A 1 272 ? 8.182 -10.757 -1.772 1.00 92.56 272 LYS A N 1
ATOM 2164 C CA . LYS A 1 272 ? 8.781 -10.731 -3.117 1.00 92.56 272 LYS A CA 1
ATOM 2165 C C . LYS A 1 272 ? 9.363 -9.357 -3.452 1.00 92.56 272 LYS A C 1
ATOM 2167 O O . LYS A 1 272 ? 10.526 -9.250 -3.832 1.00 92.56 272 LYS A O 1
ATOM 2172 N N . LEU A 1 273 ? 8.597 -8.286 -3.230 1.00 93.00 273 LEU A N 1
ATOM 2173 C CA . LEU A 1 273 ? 9.067 -6.924 -3.513 1.00 93.00 273 LEU A CA 1
ATOM 2174 C C . LEU A 1 273 ? 10.282 -6.532 -2.658 1.00 93.00 273 LEU A C 1
ATOM 2176 O O . LEU A 1 273 ? 11.174 -5.843 -3.150 1.00 93.00 273 LEU A O 1
ATOM 2180 N N . THR A 1 274 ? 10.366 -7.015 -1.415 1.00 90.06 274 THR A N 1
ATOM 2181 C CA . THR A 1 274 ? 11.524 -6.766 -0.542 1.00 90.06 274 THR A CA 1
ATOM 2182 C C . THR A 1 274 ? 12.784 -7.468 -1.056 1.00 90.06 274 THR A C 1
ATOM 2184 O O . THR A 1 274 ? 13.864 -6.885 -1.002 1.00 90.06 274 THR A O 1
ATOM 2187 N N . GLU A 1 275 ? 12.682 -8.677 -1.617 1.00 78.38 275 GLU A N 1
ATOM 2188 C CA . GLU A 1 275 ? 13.854 -9.430 -2.100 1.00 78.38 275 GLU A CA 1
ATOM 2189 C C . GLU A 1 275 ? 14.640 -8.707 -3.200 1.00 78.38 275 GLU A C 1
ATOM 2191 O O . GLU A 1 275 ? 15.851 -8.894 -3.309 1.00 78.38 275 GLU A O 1
ATOM 2196 N N . THR A 1 276 ? 13.990 -7.826 -3.965 1.00 67.81 276 THR A N 1
ATOM 2197 C CA . THR A 1 276 ? 14.668 -7.015 -4.993 1.00 67.81 276 THR A CA 1
ATOM 2198 C C . THR A 1 276 ? 15.541 -5.897 -4.434 1.00 67.81 276 THR A C 1
ATOM 2200 O O . THR A 1 276 ? 16.462 -5.445 -5.115 1.00 67.81 276 THR A O 1
ATOM 2203 N N . SER A 1 277 ? 15.287 -5.462 -3.196 1.00 58.19 277 SER A N 1
ATOM 2204 C CA . SER A 1 277 ? 16.050 -4.390 -2.546 1.00 58.19 277 SER A CA 1
ATOM 2205 C C . SER A 1 277 ? 17.405 -4.859 -1.987 1.00 58.19 277 SER A C 1
ATOM 2207 O O . SER A 1 277 ? 18.274 -4.031 -1.707 1.00 58.19 277 SER A O 1
ATOM 2209 N N . ASP A 1 278 ? 17.632 -6.177 -1.900 1.00 56.25 278 ASP A N 1
ATOM 2210 C CA . ASP A 1 278 ? 18.839 -6.771 -1.320 1.00 56.25 278 ASP A CA 1
ATOM 2211 C C . ASP A 1 278 ? 19.934 -7.041 -2.366 1.00 56.25 278 ASP A C 1
ATOM 2213 O O . ASP A 1 278 ? 19.836 -7.959 -3.184 1.00 56.25 278 ASP A O 1
ATOM 2217 N N . ARG A 1 279 ? 21.043 -6.287 -2.282 1.00 50.34 279 ARG A N 1
ATOM 2218 C CA . ARG A 1 279 ? 22.181 -6.351 -3.226 1.00 50.34 279 ARG A CA 1
ATOM 2219 C C . ARG A 1 279 ? 22.823 -7.737 -3.401 1.00 50.34 279 ARG A C 1
ATOM 2221 O O . ARG A 1 279 ? 23.519 -7.969 -4.386 1.00 50.34 279 ARG A O 1
ATOM 2228 N N . GLN A 1 280 ? 22.667 -8.640 -2.431 1.00 46.88 280 GLN A N 1
ATOM 2229 C CA . GLN A 1 280 ? 23.400 -9.913 -2.366 1.00 46.88 280 GLN A CA 1
ATOM 2230 C C . GLN A 1 280 ? 22.709 -11.072 -3.098 1.00 46.88 280 GLN A C 1
ATOM 2232 O O . GLN A 1 280 ? 23.398 -11.932 -3.647 1.00 46.88 280 GLN A O 1
ATOM 2237 N N . LYS A 1 281 ? 21.371 -11.082 -3.190 1.00 51.94 281 LYS A N 1
ATOM 2238 C CA . LYS A 1 281 ? 20.628 -12.105 -3.957 1.00 51.94 281 LYS A CA 1
ATOM 2239 C C . LYS A 1 281 ? 20.821 -11.958 -5.477 1.00 51.94 281 LYS A C 1
ATOM 2241 O O . LYS A 1 281 ? 20.540 -12.881 -6.236 1.00 51.94 281 LYS A O 1
ATOM 2246 N N . TRP A 1 282 ? 21.391 -10.830 -5.908 1.00 53.56 282 TRP A N 1
ATOM 2247 C CA . TRP A 1 282 ? 21.702 -10.480 -7.297 1.00 53.56 282 TRP A CA 1
ATOM 2248 C C . TRP A 1 282 ? 22.734 -11.399 -7.965 1.00 53.56 282 TRP A C 1
ATOM 2250 O O . TRP A 1 282 ? 22.686 -11.590 -9.177 1.00 53.56 282 TRP A O 1
ATOM 2260 N N . ALA A 1 283 ? 23.657 -11.991 -7.198 1.00 52.91 283 ALA A N 1
ATOM 2261 C CA . ALA A 1 283 ? 24.665 -12.898 -7.752 1.00 52.91 283 ALA A CA 1
ATOM 2262 C C . ALA A 1 283 ? 24.061 -14.240 -8.201 1.00 52.91 283 ALA A C 1
ATOM 2264 O O . ALA A 1 283 ? 24.509 -14.813 -9.189 1.00 52.91 283 ALA A O 1
ATOM 2265 N N . LEU A 1 284 ? 23.022 -14.714 -7.507 1.00 55.22 284 LEU A N 1
ATOM 2266 C CA . LEU A 1 284 ? 22.361 -15.988 -7.805 1.00 55.22 284 LEU A CA 1
ATOM 2267 C C . LEU A 1 284 ? 21.449 -15.888 -9.034 1.00 55.22 284 LEU A C 1
ATOM 2269 O O . LEU A 1 284 ? 21.426 -16.801 -9.850 1.00 55.22 284 LEU A O 1
ATOM 2273 N N . PHE A 1 285 ? 20.765 -14.756 -9.214 1.00 49.19 285 PHE A N 1
ATOM 2274 C CA . PHE A 1 285 ? 19.892 -14.535 -10.373 1.00 49.19 285 PHE A CA 1
ATOM 2275 C C . PHE A 1 285 ? 20.674 -14.402 -11.692 1.00 49.19 285 PHE A C 1
ATOM 2277 O O . PHE A 1 285 ? 20.218 -14.813 -12.755 1.00 49.19 285 PHE A O 1
ATOM 2284 N N . ARG A 1 286 ? 21.901 -13.867 -11.632 1.00 49.53 286 ARG A N 1
ATOM 2285 C CA . ARG A 1 286 ? 22.797 -13.814 -12.794 1.00 49.53 286 ARG A CA 1
ATOM 2286 C C . ARG A 1 286 ? 23.307 -15.206 -13.197 1.00 49.53 286 ARG A C 1
ATOM 2288 O O . ARG A 1 286 ? 23.526 -15.436 -14.379 1.00 49.53 286 ARG A O 1
ATOM 2295 N N . LEU A 1 287 ? 23.450 -16.131 -12.242 1.00 53.16 287 LEU A N 1
ATOM 2296 C CA . LEU A 1 287 ? 23.836 -17.521 -12.514 1.00 53.16 287 LEU A CA 1
ATOM 2297 C C . LEU A 1 287 ? 22.693 -18.313 -13.171 1.00 53.16 287 LEU A C 1
ATOM 2299 O O . LEU A 1 287 ? 22.949 -19.061 -14.107 1.00 53.16 287 LEU A O 1
ATOM 2303 N N . SER A 1 288 ? 21.433 -18.093 -12.772 1.00 48.41 288 SER A N 1
ATOM 2304 C CA . SER A 1 288 ? 20.288 -18.806 -13.366 1.00 48.41 288 SER A CA 1
ATOM 2305 C C . SER A 1 288 ? 20.019 -18.442 -14.832 1.00 48.41 288 SER A C 1
ATOM 2307 O O . SER A 1 288 ? 19.469 -19.253 -15.567 1.00 48.41 288 SER A O 1
ATOM 2309 N N . TYR A 1 289 ? 20.417 -17.243 -15.273 1.00 43.34 289 TYR A N 1
ATOM 2310 C CA . TYR A 1 289 ? 20.342 -16.813 -16.680 1.00 43.34 289 TYR A CA 1
ATOM 2311 C C . TYR A 1 289 ? 21.621 -17.086 -17.487 1.00 43.34 289 TYR A C 1
ATOM 2313 O O . TYR A 1 289 ? 21.626 -16.891 -18.697 1.00 43.34 289 TYR A O 1
ATOM 2321 N N . GLN A 1 290 ? 22.709 -17.527 -16.847 1.00 43.22 290 GLN A N 1
ATOM 2322 C CA . GLN A 1 290 ? 23.886 -18.040 -17.557 1.00 43.22 290 GLN A CA 1
ATOM 2323 C C . GLN A 1 290 ? 23.730 -19.516 -17.949 1.00 43.22 290 GLN A C 1
ATOM 2325 O O . GLN A 1 290 ? 24.442 -19.970 -18.834 1.00 43.22 290 GLN A O 1
ATOM 2330 N N . GLU A 1 291 ? 22.800 -20.253 -17.332 1.00 39.91 291 GLU A N 1
ATOM 2331 C CA . GLU A 1 291 ? 22.475 -21.637 -17.714 1.00 39.91 291 GLU A CA 1
ATOM 2332 C C . GLU A 1 291 ? 21.474 -21.729 -18.877 1.00 39.91 291 GLU A C 1
ATOM 2334 O O . GLU A 1 291 ? 21.333 -22.788 -19.489 1.00 39.91 291 GLU A O 1
ATOM 2339 N N . THR A 1 292 ? 20.808 -20.629 -19.243 1.00 41.38 292 THR A N 1
ATOM 2340 C CA . THR A 1 292 ? 20.073 -20.540 -20.507 1.00 41.38 292 THR A CA 1
ATOM 2341 C C . THR A 1 292 ? 21.041 -20.172 -21.628 1.00 41.38 292 THR A C 1
ATOM 2343 O O . THR A 1 292 ? 21.001 -19.075 -22.183 1.00 41.38 292 THR A O 1
ATOM 2346 N N . ASP A 1 293 ? 21.917 -21.120 -21.973 1.00 35.22 293 ASP A N 1
ATOM 2347 C CA . ASP A 1 293 ? 22.647 -21.114 -23.238 1.00 35.22 293 ASP A CA 1
ATOM 2348 C C . ASP A 1 293 ? 21.624 -21.033 -24.381 1.00 35.22 293 ASP A C 1
ATOM 2350 O O . ASP A 1 293 ? 21.070 -22.031 -24.851 1.00 35.22 293 ASP A O 1
ATOM 2354 N N . ILE A 1 294 ? 21.363 -19.810 -24.844 1.00 43.28 294 ILE A N 1
ATOM 2355 C CA . ILE A 1 294 ? 20.855 -19.564 -26.186 1.00 43.28 294 ILE A CA 1
ATOM 2356 C C . ILE A 1 294 ? 21.997 -19.991 -27.104 1.00 43.28 294 ILE A C 1
ATOM 2358 O O . ILE A 1 294 ? 22.885 -19.208 -27.442 1.00 43.28 294 ILE A O 1
ATOM 2362 N N . THR A 1 295 ? 21.992 -21.266 -27.481 1.00 35.31 295 THR A N 1
ATOM 2363 C CA . THR A 1 295 ? 22.701 -21.724 -28.669 1.00 35.31 295 THR A CA 1
ATOM 2364 C C . THR A 1 295 ? 22.071 -20.990 -29.848 1.00 35.31 295 THR A C 1
ATOM 2366 O O . THR A 1 295 ? 20.969 -21.282 -30.304 1.00 35.31 295 THR A O 1
ATOM 2369 N N . SER A 1 296 ? 22.744 -19.914 -30.245 1.00 33.41 296 SER A N 1
ATOM 2370 C CA . SER A 1 296 ? 22.453 -19.131 -31.435 1.00 33.41 296 SER A CA 1
ATOM 2371 C C . SER A 1 296 ? 22.720 -19.995 -32.663 1.00 33.41 296 SER A C 1
ATOM 2373 O O . SER A 1 296 ? 23.824 -19.976 -33.196 1.00 33.41 296 SER A O 1
ATOM 2375 N N . ASP A 1 297 ? 21.712 -20.730 -33.121 1.00 36.00 297 ASP A N 1
ATOM 2376 C CA . ASP A 1 297 ? 21.646 -21.183 -34.510 1.00 36.00 297 ASP A CA 1
ATOM 2377 C C . ASP A 1 297 ? 21.059 -20.048 -35.366 1.00 36.00 297 ASP A C 1
ATOM 2379 O O . ASP A 1 297 ? 19.894 -20.087 -35.765 1.00 36.00 297 ASP A O 1
ATOM 2383 N N . LEU A 1 298 ? 21.874 -19.012 -35.594 1.00 32.34 298 LEU A N 1
ATOM 2384 C CA . LEU A 1 298 ? 21.750 -17.999 -36.653 1.00 32.34 298 LEU A CA 1
ATOM 2385 C C . LEU A 1 298 ? 23.144 -17.475 -37.014 1.00 32.34 298 LEU A C 1
ATOM 2387 O O . LEU A 1 298 ? 23.888 -17.101 -36.078 1.00 32.34 298 LEU A O 1
#

InterPro domains:
  IPR001781 Zinc finger, LIM-type [PF00412] (3-56)
  IPR001781 Zinc finger, LIM-type [PS00478] (3-36)
  IPR001781 Zinc finger, LIM-type [PS50023] (1-61)
  IPR001781 Zinc finger, LIM-type [SM00132] (2-54)

Foldseek 3Di:
DAAPQPRHDDDPDWAQDLNGIHRQQRCAAPLDSHGQHNPRDWDDDPSGTHDPVCCQQPPAAAAPQQRGGDDDDWDWDQDPNDTGIHDPLSVLCCVQQVHRLDPDPPPPDPDPDDSDDDDLPLGQDPVLSVLLSVLVVLLLVLLVVLLVQLLVCVLVVNLVSNVVSLVLNVVSLVLLVVLLVVLQVLCVVPPDPPGQPDPVLNVQLVVLSVVSVVLSVPVVDDDNPVSSVSSVVSSVSNSVSSSNSSSSSSVSLSCCRNVVVPNCSSVSSSVSSNVSSDPPCVVVVVVVVVVPPPPPPD